Protein AF-A0A2H9MNI3-F1 (afdb_monomer)

Secondary structure (DSSP, 8-state):
-HHHHHHHHHHHS---TTT-SSEEEEPP-STTPPSPEEEEE------SS-EE-SSEEEEEEE-B-SSTT-EEEEEEESS-EEEE--S-BSSSTTHHHHHHHHHHHHHT--SEEE---TTTT--TT-PPPPHHHHHHHHHHHHHH--S-------TT-HHHHHHHHHHHHHTTPPEEEEHHHHHHHHHHHTTT-----TT-TTEEEE----TTSS--GGG---GGGGGT-

Mean predicted aligned error: 7.81 Å

pLDDT: mean 86.31, std 9.76, range [52.97, 98.44]

Solvent-accessible surface area (backbone atoms only — not comparable to full-atom values): 13867 Å² total; per-residue (Å²): 94,66,65,49,40,54,48,46,50,50,72,74,42,83,74,46,76,92,59,42,84,48,52,40,48,48,78,62,91,53,94,85,51,72,79,69,44,79,75,51,65,58,89,86,76,85,83,88,59,67,47,78,71,82,66,38,37,38,38,72,29,55,28,9,53,63,45,88,86,31,44,21,36,38,38,39,40,92,88,49,28,36,28,36,40,46,67,65,40,78,65,56,98,40,22,68,36,26,52,50,36,52,53,52,41,56,74,62,63,44,78,41,78,49,68,68,64,91,67,76,77,63,53,103,80,66,78,83,76,38,70,65,53,52,46,56,54,49,46,59,54,56,74,72,54,86,70,92,82,87,84,89,74,63,78,66,23,54,67,57,50,52,44,53,47,52,49,20,57,76,69,75,42,69,38,72,40,44,62,66,51,51,49,46,48,53,36,39,43,76,51,70,50,98,58,85,60,81,84,37,94,51,51,45,76,51,82,77,70,30,91,85,65,51,90,51,69,83,54,55,72,54,72,71,48,68,80,72,108

Sequence (229 aa):
TTINLMKAMEESGVNNFETSIFKYIKRNLEYDSPKAERYGTHDVRKFDSPVDLGEVVIEPYSVDHSVPGAYGFVIKSLNATIAYSGDLRLHGKRASDTENFIKNAKNSCPDYLIIEGTNLKVKDKEEFWTEQRVFDEAEKVIKKAEKLIIANFSIRDIDRFLTFFDLAVRSKRKLVITLRDAYLISAMNSMGFSIPDLNNPNIYFYFERRRSGTYSEKDYPEKWLKDII

Foldseek 3Di:
DVVLLLVLCQLLDDDACVNRDFWDWDDDPDPPDDGTDTPGTDDDDDPPAWDDPDQKIKGWFDADDLAPPQTWIFIDGPPFTETERGDHDCQAPVNVSSVVSVVVSVVVVGPYYHYDCPCVPPPPPDDDDHLVNVLVVVLVVLLPDDDDDDDDDPLSRQSVVVSVLVSCVVSVHAAEDELSSLLSQVSVVVVVDPDDDCPPPRYHYDDDQADVSDNDVVRVVRPSSVVRD

Structure (mmCIF, N/CA/C/O backbone):
data_AF-A0A2H9MNI3-F1
#
_entry.id   AF-A0A2H9MNI3-F1
#
loop_
_atom_site.group_PDB
_atom_site.id
_atom_site.type_symbol
_atom_site.label_atom_id
_atom_site.label_alt_id
_atom_site.label_comp_id
_atom_site.label_asym_id
_atom_site.label_entity_id
_atom_site.label_seq_id
_atom_site.pdbx_PDB_ins_code
_atom_site.Cartn_x
_atom_site.Cartn_y
_atom_site.Cartn_z
_atom_site.occupancy
_atom_site.B_iso_or_equiv
_atom_site.auth_seq_id
_atom_site.auth_comp_id
_atom_site.auth_asym_id
_atom_site.auth_atom_id
_atom_site.pdbx_PDB_model_num
ATOM 1 N N . THR A 1 1 ? 7.762 11.346 -0.183 1.00 68.38 1 THR A N 1
ATOM 2 C CA . THR A 1 1 ? 6.359 10.912 -0.029 1.00 68.38 1 THR A CA 1
ATOM 3 C C . THR A 1 1 ? 6.287 9.394 0.136 1.00 68.38 1 THR A C 1
ATOM 5 O O . THR A 1 1 ? 6.335 8.971 1.278 1.00 68.38 1 THR A O 1
ATOM 8 N N . THR A 1 2 ? 6.356 8.551 -0.911 1.00 77.62 2 THR A N 1
ATOM 9 C CA . THR A 1 2 ? 6.262 7.063 -0.782 1.00 77.62 2 THR A CA 1
ATOM 10 C C . THR A 1 2 ? 7.392 6.417 0.024 1.00 77.62 2 THR A C 1
ATOM 12 O O . THR A 1 2 ? 7.184 5.422 0.710 1.00 77.62 2 THR A O 1
ATOM 15 N N . ILE A 1 3 ? 8.581 7.026 0.016 1.00 81.62 3 ILE A N 1
ATOM 16 C CA . ILE A 1 3 ? 9.725 6.598 0.838 1.00 81.62 3 ILE A CA 1
ATOM 17 C C . ILE A 1 3 ? 9.377 6.583 2.335 1.00 81.62 3 ILE A C 1
ATOM 19 O O . ILE A 1 3 ? 9.835 5.697 3.047 1.00 81.62 3 ILE A O 1
ATOM 23 N N . ASN A 1 4 ? 8.548 7.514 2.819 1.00 82.06 4 ASN A N 1
ATOM 24 C CA . ASN A 1 4 ? 8.177 7.561 4.236 1.00 82.06 4 ASN A CA 1
ATOM 25 C C . ASN A 1 4 ? 7.268 6.388 4.614 1.00 82.06 4 ASN A C 1
ATOM 27 O O . ASN A 1 4 ? 7.475 5.785 5.660 1.00 82.06 4 ASN A O 1
ATOM 31 N N . LEU A 1 5 ? 6.328 6.011 3.739 1.00 83.06 5 LEU A N 1
ATOM 32 C CA . LEU A 1 5 ? 5.510 4.813 3.932 1.00 83.06 5 LEU A CA 1
ATOM 33 C C . LEU A 1 5 ? 6.369 3.545 3.926 1.00 83.06 5 LEU A C 1
ATOM 35 O O . LEU A 1 5 ? 6.229 2.710 4.812 1.00 83.06 5 LEU A O 1
ATOM 39 N N . MET A 1 6 ? 7.304 3.425 2.980 1.00 83.69 6 MET A N 1
ATOM 40 C CA . MET A 1 6 ? 8.245 2.302 2.949 1.00 83.69 6 MET A CA 1
ATOM 41 C C . MET A 1 6 ? 9.081 2.223 4.236 1.00 83.69 6 MET A C 1
ATOM 43 O O . MET A 1 6 ? 9.257 1.136 4.781 1.00 83.69 6 MET A O 1
ATOM 47 N N . LYS A 1 7 ? 9.574 3.359 4.752 1.00 85.31 7 LYS A N 1
ATOM 48 C CA . LYS A 1 7 ? 10.305 3.408 6.031 1.00 85.31 7 LYS A CA 1
ATOM 49 C C . LYS A 1 7 ? 9.419 2.970 7.188 1.00 85.31 7 LYS A C 1
ATOM 51 O O . LYS A 1 7 ? 9.815 2.102 7.954 1.00 85.31 7 LYS A O 1
ATOM 56 N N . ALA A 1 8 ? 8.194 3.488 7.256 1.00 85.62 8 ALA A N 1
ATOM 57 C CA . ALA A 1 8 ? 7.242 3.109 8.291 1.00 85.62 8 ALA A CA 1
ATOM 58 C C . ALA A 1 8 ? 6.908 1.603 8.247 1.00 85.62 8 ALA A C 1
ATOM 60 O O . ALA A 1 8 ? 6.756 0.950 9.284 1.00 85.62 8 ALA A O 1
ATOM 61 N N . MET A 1 9 ? 6.846 1.017 7.048 1.00 84.00 9 MET A N 1
ATOM 62 C CA . MET A 1 9 ? 6.689 -0.426 6.860 1.00 84.00 9 MET A CA 1
ATOM 63 C C . MET A 1 9 ? 7.904 -1.218 7.354 1.00 84.00 9 MET A C 1
ATOM 65 O O . MET A 1 9 ? 7.715 -2.253 7.990 1.00 84.00 9 MET A O 1
ATOM 69 N N . GLU A 1 10 ? 9.126 -0.748 7.089 1.00 84.25 10 GLU A N 1
ATOM 70 C CA . GLU A 1 10 ? 10.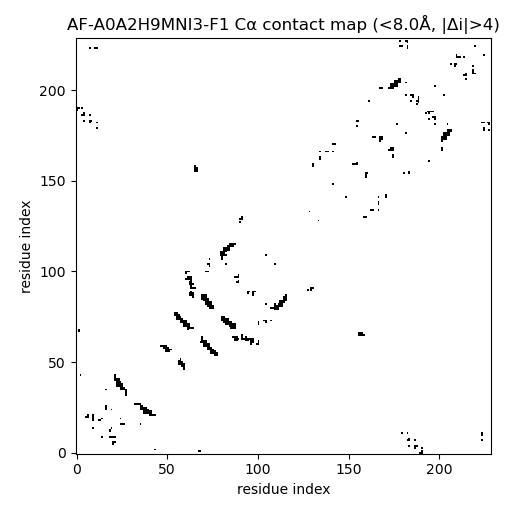357 -1.403 7.551 1.00 84.25 10 GLU A CA 1
ATOM 71 C C . GLU A 1 10 ? 10.556 -1.274 9.073 1.00 84.25 10 GLU A C 1
ATOM 73 O O . GLU A 1 10 ? 11.039 -2.202 9.722 1.00 84.25 10 GLU A O 1
ATOM 78 N N . GLU A 1 11 ? 10.168 -0.145 9.667 1.00 85.44 11 GLU A N 1
ATOM 79 C CA . GLU A 1 11 ? 10.282 0.106 11.110 1.00 85.44 11 GLU A CA 1
ATOM 80 C C . GLU A 1 11 ? 9.239 -0.669 11.924 1.00 85.44 11 GLU A C 1
ATOM 82 O O . GLU A 1 11 ? 9.554 -1.191 12.996 1.00 85.44 11 GLU A O 1
ATOM 87 N N . SER A 1 12 ? 8.013 -0.784 11.405 1.00 82.81 12 SER A N 1
ATOM 88 C CA . SER A 1 12 ? 6.921 -1.519 12.057 1.00 82.81 12 SER A CA 1
ATOM 89 C C . SER A 1 12 ? 6.850 -3.004 11.678 1.00 82.81 12 SER A C 1
ATOM 91 O O . SER A 1 12 ? 6.040 -3.751 12.231 1.00 82.81 12 SER A O 1
ATOM 93 N N . GLY A 1 13 ? 7.637 -3.436 10.692 1.00 76.69 13 GLY A N 1
ATOM 94 C CA . GLY A 1 13 ? 7.669 -4.800 10.179 1.00 76.69 13 GLY A CA 1
ATOM 95 C C . GLY A 1 13 ? 8.705 -5.692 10.856 1.00 76.69 13 GLY A C 1
ATOM 96 O O . GLY A 1 13 ? 9.679 -5.238 11.455 1.00 76.69 13 GLY A O 1
ATOM 97 N N . VAL A 1 14 ? 8.519 -7.005 10.712 1.00 63.81 14 VAL A N 1
ATOM 98 C CA . VAL A 1 14 ? 9.573 -7.973 11.026 1.00 63.81 14 VAL A CA 1
ATOM 99 C C . VAL A 1 14 ? 10.537 -7.995 9.844 1.00 63.81 14 VAL A C 1
ATOM 101 O O . VAL A 1 14 ? 10.211 -8.517 8.778 1.00 63.81 14 VAL A O 1
ATOM 104 N N . ASN A 1 15 ? 11.711 -7.396 10.030 1.00 61.59 15 ASN A N 1
ATOM 105 C CA . ASN A 1 15 ? 12.744 -7.328 9.002 1.00 61.59 15 ASN A CA 1
ATOM 106 C C . ASN A 1 15 ? 13.463 -8.668 8.859 1.00 61.59 15 ASN A C 1
ATOM 108 O O . ASN A 1 15 ? 14.165 -9.106 9.772 1.00 61.59 15 ASN A O 1
ATOM 112 N N . ASN A 1 16 ? 13.334 -9.282 7.690 1.00 64.81 16 ASN A N 1
ATOM 113 C CA . ASN A 1 16 ? 14.128 -10.422 7.258 1.00 64.81 16 ASN A CA 1
ATOM 114 C C . ASN A 1 16 ? 14.690 -10.149 5.846 1.00 64.81 16 ASN A C 1
ATOM 116 O O . ASN A 1 16 ? 14.518 -9.058 5.305 1.00 64.81 16 ASN A O 1
ATOM 120 N N . PHE A 1 17 ? 15.396 -11.122 5.266 1.00 64.12 17 PHE A N 1
ATOM 121 C CA . PHE A 1 17 ? 15.917 -11.015 3.898 1.00 64.12 17 PHE A CA 1
ATOM 122 C C . PHE A 1 17 ? 14.813 -10.731 2.860 1.00 64.12 17 PHE A C 1
ATOM 124 O O . PHE A 1 17 ? 15.029 -9.945 1.948 1.00 64.12 17 PHE A O 1
ATOM 131 N N . GLU A 1 18 ? 13.638 -11.346 3.009 1.00 63.31 18 GLU A N 1
ATOM 132 C CA . GLU A 1 18 ? 12.534 -11.276 2.041 1.00 63.31 18 GLU A CA 1
ATOM 133 C C . GLU A 1 18 ? 11.675 -10.012 2.194 1.00 63.31 18 GLU A C 1
ATOM 135 O O . GLU A 1 18 ? 10.933 -9.654 1.284 1.00 63.31 18 GLU A O 1
ATOM 140 N N . THR A 1 19 ? 11.755 -9.338 3.343 1.00 67.25 19 THR A N 1
ATOM 141 C CA . THR A 1 19 ? 10.890 -8.204 3.696 1.00 67.25 19 THR A CA 1
ATOM 142 C C . THR A 1 19 ? 11.633 -6.883 3.850 1.00 67.25 19 THR A C 1
ATOM 144 O O . THR A 1 19 ? 10.981 -5.852 4.023 1.00 67.25 19 THR A O 1
ATOM 147 N N . SER A 1 20 ? 12.970 -6.877 3.801 1.00 75.50 20 SER A N 1
ATOM 148 C CA . SER A 1 20 ? 13.723 -5.627 3.896 1.00 75.50 20 SER A CA 1
ATOM 149 C C . SER A 1 20 ? 13.622 -4.833 2.601 1.00 75.50 20 SER A C 1
ATOM 151 O O . SER A 1 20 ? 13.926 -5.324 1.519 1.00 75.50 20 SER A O 1
ATOM 153 N N . ILE A 1 21 ? 13.195 -3.580 2.740 1.00 76.56 21 ILE A N 1
ATOM 154 C CA . ILE A 1 21 ? 12.999 -2.665 1.615 1.00 76.56 21 ILE A CA 1
ATOM 155 C C . ILE A 1 21 ? 14.273 -1.854 1.361 1.00 76.56 21 ILE A C 1
ATOM 157 O O . ILE A 1 21 ? 14.633 -1.607 0.214 1.00 76.56 21 ILE A O 1
ATOM 161 N N . PHE A 1 22 ? 14.970 -1.440 2.425 1.00 82.62 22 PHE A N 1
ATOM 162 C CA . PHE A 1 22 ? 16.131 -0.557 2.304 1.00 82.62 22 PHE A CA 1
ATOM 163 C C . PHE A 1 22 ? 17.455 -1.258 2.567 1.00 82.62 22 PHE A C 1
ATOM 165 O O . PHE A 1 22 ? 18.491 -0.740 2.152 1.00 82.62 22 PHE A O 1
ATOM 172 N N . LYS A 1 23 ? 17.478 -2.399 3.264 1.00 83.00 23 LYS A N 1
ATOM 173 C CA . LYS A 1 23 ? 18.735 -3.095 3.562 1.00 83.00 23 LYS A CA 1
ATOM 174 C C . LYS A 1 23 ? 19.028 -4.078 2.446 1.00 83.00 23 LYS A C 1
ATOM 176 O O . LYS A 1 23 ? 18.218 -4.938 2.122 1.00 83.00 23 LYS A O 1
ATOM 181 N N . TYR A 1 24 ? 20.243 -3.989 1.927 1.00 82.19 24 TYR A N 1
ATOM 182 C CA . TYR A 1 24 ? 20.774 -5.023 1.065 1.00 82.19 24 TYR A CA 1
ATOM 183 C C . TYR A 1 24 ? 21.194 -6.194 1.954 1.00 82.19 24 TYR A C 1
ATOM 185 O O . TYR A 1 24 ? 22.180 -6.107 2.695 1.00 82.19 24 TYR A O 1
ATOM 193 N N . ILE A 1 25 ? 20.396 -7.256 1.947 1.00 79.69 25 ILE A N 1
ATOM 194 C CA . ILE A 1 25 ? 20.676 -8.498 2.666 1.00 79.69 25 ILE A CA 1
ATOM 195 C C . ILE A 1 25 ? 21.009 -9.543 1.608 1.00 79.69 25 ILE A C 1
ATOM 197 O O . ILE A 1 25 ? 20.219 -9.778 0.698 1.00 79.69 25 ILE A O 1
ATOM 201 N N . LYS A 1 26 ? 22.183 -10.164 1.697 1.00 75.88 26 LYS A N 1
ATOM 202 C CA . LYS A 1 26 ? 22.577 -11.196 0.738 1.00 75.88 26 LYS A CA 1
ATOM 203 C C . LYS A 1 26 ? 22.110 -12.551 1.245 1.00 75.88 26 LYS A C 1
ATOM 205 O O . LYS A 1 26 ? 22.399 -12.938 2.379 1.00 75.88 26 LYS A O 1
ATOM 210 N N . ARG A 1 27 ? 21.395 -13.278 0.387 1.00 72.62 27 ARG A N 1
ATOM 211 C CA . ARG A 1 27 ? 21.046 -14.675 0.638 1.00 72.62 27 ARG A CA 1
ATOM 212 C C . ARG A 1 27 ? 22.271 -15.538 0.388 1.00 72.62 27 ARG A C 1
ATOM 214 O O . ARG A 1 27 ? 22.856 -15.491 -0.693 1.00 72.62 27 ARG A O 1
ATOM 221 N N . ASN A 1 28 ? 22.621 -16.345 1.377 1.00 72.56 28 ASN A N 1
ATOM 222 C CA . ASN A 1 28 ? 23.579 -17.409 1.165 1.00 72.56 28 ASN A CA 1
ATOM 223 C C . ASN A 1 28 ? 22.876 -18.553 0.423 1.00 72.56 28 ASN A C 1
ATOM 225 O O . ASN A 1 28 ? 21.766 -18.945 0.786 1.00 72.56 28 ASN A O 1
ATOM 229 N N . LEU A 1 29 ? 23.481 -19.009 -0.673 1.00 73.75 29 LEU A N 1
ATOM 230 C CA . LEU A 1 29 ? 22.893 -20.017 -1.559 1.00 73.75 29 LEU A CA 1
ATOM 231 C C . LEU A 1 29 ? 23.175 -21.452 -1.091 1.00 73.75 29 LEU A C 1
ATOM 233 O O . LEU A 1 29 ? 22.571 -22.379 -1.625 1.00 73.75 29 LEU A O 1
ATOM 237 N N . GLU A 1 30 ? 24.058 -21.648 -0.107 1.00 80.50 30 GLU A N 1
ATOM 238 C CA . GLU A 1 30 ? 24.344 -22.975 0.437 1.00 80.50 30 GLU A CA 1
ATOM 239 C C . GLU A 1 30 ? 23.396 -23.306 1.593 1.00 80.50 30 GLU A C 1
ATOM 241 O O . GLU A 1 30 ? 23.040 -22.456 2.412 1.00 80.50 30 GLU A O 1
ATOM 246 N N . TYR A 1 31 ? 22.989 -24.572 1.648 1.00 62.47 31 TYR A N 1
ATOM 247 C CA . TYR A 1 31 ? 21.974 -25.071 2.574 1.00 62.47 31 TYR A CA 1
ATOM 248 C C . TYR A 1 31 ? 22.385 -24.948 4.056 1.00 62.47 31 TYR A C 1
ATOM 250 O O . TYR A 1 31 ? 21.531 -24.683 4.896 1.00 62.47 31 TYR A O 1
ATOM 258 N N . ASP A 1 32 ? 23.687 -25.048 4.353 1.00 72.50 32 ASP A N 1
ATOM 259 C CA . ASP A 1 32 ? 24.265 -24.943 5.706 1.00 72.50 32 ASP A CA 1
ATOM 260 C C . ASP A 1 32 ? 24.945 -23.588 5.985 1.00 72.50 32 ASP A C 1
ATOM 262 O O . ASP A 1 32 ? 25.705 -23.433 6.944 1.00 72.50 32 ASP A O 1
ATOM 266 N N . SER A 1 33 ? 24.699 -22.576 5.150 1.00 61.25 33 SER A N 1
ATOM 267 C CA . SER A 1 33 ? 25.318 -21.268 5.348 1.00 61.25 33 SER A CA 1
ATOM 268 C C . SER A 1 33 ? 24.781 -20.531 6.589 1.00 61.25 33 SER A C 1
ATOM 270 O O . SER A 1 33 ? 23.600 -20.651 6.934 1.00 61.25 33 SER A O 1
ATOM 272 N N . PRO A 1 34 ? 25.608 -19.684 7.238 1.00 63.41 34 PRO A N 1
ATOM 273 C CA . PRO A 1 34 ? 25.165 -18.831 8.338 1.00 63.41 34 PRO A CA 1
ATOM 274 C C . PRO A 1 34 ? 24.024 -17.888 7.918 1.00 63.41 34 PRO A C 1
ATOM 276 O O . PRO A 1 34 ? 23.770 -17.666 6.729 1.00 63.41 34 PRO A O 1
ATOM 279 N N . LYS A 1 35 ? 23.328 -17.325 8.921 1.00 67.06 35 LYS A N 1
ATOM 280 C CA . LYS A 1 35 ? 22.211 -16.380 8.735 1.00 67.06 35 LYS A CA 1
ATOM 281 C C . LYS A 1 35 ? 22.569 -15.293 7.717 1.00 67.06 35 LYS A C 1
ATOM 283 O O . LYS A 1 35 ? 23.688 -14.795 7.718 1.00 67.06 35 LYS A O 1
ATOM 288 N N . ALA A 1 36 ? 21.582 -14.913 6.904 1.00 71.75 36 ALA A N 1
ATOM 289 C CA . ALA A 1 36 ? 21.722 -13.896 5.868 1.00 71.75 36 ALA A CA 1
ATOM 290 C C . ALA A 1 36 ? 22.434 -12.636 6.392 1.00 71.75 36 ALA A C 1
ATOM 292 O O . ALA A 1 36 ? 22.082 -12.092 7.443 1.00 71.75 36 ALA A O 1
ATOM 293 N N . GLU A 1 37 ? 23.441 -12.190 5.652 1.00 73.62 37 GLU A N 1
ATOM 294 C CA . GLU A 1 37 ? 24.330 -11.109 6.063 1.00 73.62 37 GLU A CA 1
ATOM 295 C C . GLU A 1 37 ? 23.860 -9.771 5.488 1.00 73.62 37 GLU A C 1
ATOM 297 O O . GLU A 1 37 ? 23.359 -9.686 4.363 1.00 73.62 37 GLU A O 1
ATOM 302 N N . ARG A 1 38 ? 24.037 -8.697 6.261 1.00 79.88 38 ARG A N 1
ATOM 303 C CA . ARG A 1 38 ? 23.747 -7.333 5.812 1.00 79.88 38 ARG A CA 1
ATOM 304 C C . ARG A 1 38 ? 24.947 -6.786 5.041 1.00 79.88 38 ARG A C 1
ATOM 306 O O . ARG A 1 38 ? 26.013 -6.612 5.617 1.00 79.88 38 ARG A O 1
ATOM 313 N N . TYR A 1 39 ? 24.733 -6.437 3.778 1.00 77.75 39 TYR A N 1
ATOM 314 C CA . TYR A 1 39 ? 25.754 -5.914 2.865 1.00 77.75 39 TYR A CA 1
ATOM 315 C C . TYR A 1 39 ? 25.675 -4.397 2.660 1.00 77.75 39 TYR A C 1
ATOM 317 O O . TYR A 1 39 ? 26.577 -3.809 2.072 1.00 77.75 39 TYR A O 1
ATOM 325 N N . GLY A 1 40 ? 24.617 -3.743 3.139 1.00 82.06 40 GLY A N 1
ATOM 326 C CA . GLY A 1 40 ? 24.504 -2.289 3.075 1.00 82.06 40 GLY A CA 1
ATOM 327 C C . GLY A 1 40 ? 23.064 -1.807 3.076 1.00 82.06 40 GLY A C 1
ATOM 328 O O . GLY A 1 40 ? 22.160 -2.489 3.570 1.00 82.06 40 GLY A O 1
ATOM 329 N N . THR A 1 41 ? 22.863 -0.611 2.534 1.00 81.75 41 THR A N 1
ATOM 330 C CA . THR A 1 41 ? 21.551 -0.021 2.264 1.00 81.75 41 THR A CA 1
ATOM 331 C C . THR A 1 41 ? 21.466 0.387 0.801 1.00 81.75 41 THR A C 1
ATOM 333 O O . THR A 1 41 ? 22.450 0.874 0.253 1.00 81.75 41 THR A O 1
ATOM 336 N N . HIS A 1 42 ? 20.308 0.189 0.177 1.00 75.31 42 HIS A N 1
ATOM 337 C CA . HIS A 1 42 ? 20.049 0.680 -1.171 1.00 75.31 42 HIS A CA 1
ATOM 338 C C . HIS A 1 42 ? 19.745 2.178 -1.138 1.00 75.31 42 HIS A C 1
ATOM 340 O O . HIS A 1 42 ? 18.941 2.638 -0.321 1.00 75.31 42 HIS A O 1
ATOM 346 N N . ASP A 1 43 ? 20.341 2.925 -2.064 1.00 74.62 43 ASP A N 1
ATOM 347 C CA . ASP A 1 43 ? 19.913 4.292 -2.336 1.00 74.62 43 ASP A CA 1
ATOM 348 C C . ASP A 1 43 ? 18.554 4.255 -3.029 1.00 74.62 43 ASP A C 1
ATOM 350 O O . ASP A 1 43 ? 18.420 3.804 -4.168 1.00 74.62 43 ASP A O 1
ATOM 354 N N . VAL A 1 44 ? 17.529 4.742 -2.334 1.00 76.69 44 VAL A N 1
ATOM 355 C CA . VAL A 1 44 ? 16.180 4.827 -2.890 1.00 76.69 44 VAL A CA 1
ATOM 356 C C . VAL A 1 44 ? 15.993 6.182 -3.547 1.00 76.69 44 VAL A C 1
ATOM 358 O O . VAL A 1 44 ? 16.079 7.226 -2.898 1.00 76.69 44 VAL A O 1
ATOM 361 N N . ARG A 1 45 ? 15.698 6.156 -4.846 1.00 75.69 45 ARG A N 1
ATOM 362 C CA . ARG A 1 45 ? 15.395 7.345 -5.641 1.00 75.69 45 ARG A CA 1
ATOM 363 C C . ARG A 1 45 ? 13.920 7.366 -6.001 1.00 75.69 45 ARG A C 1
ATOM 365 O O . ARG A 1 45 ? 13.303 6.329 -6.233 1.00 75.69 45 ARG A O 1
ATOM 372 N N . LYS A 1 46 ? 13.352 8.566 -6.031 1.00 78.50 46 LYS A N 1
ATOM 373 C CA . LYS A 1 46 ? 12.005 8.777 -6.550 1.00 78.50 46 LYS A CA 1
ATOM 374 C C . LYS A 1 46 ? 12.073 8.815 -8.075 1.00 78.50 46 LYS A C 1
ATOM 376 O O . LYS A 1 46 ? 12.961 9.450 -8.637 1.00 78.50 46 LYS A O 1
ATOM 381 N N . PHE A 1 47 ? 11.128 8.144 -8.715 1.00 83.75 47 PHE A N 1
ATOM 382 C CA . PHE A 1 47 ? 10.936 8.202 -10.154 1.00 83.75 47 PHE A CA 1
ATOM 383 C C . PHE A 1 47 ? 9.981 9.350 -10.488 1.00 83.75 47 PHE A C 1
ATOM 385 O O . PHE A 1 47 ? 8.771 9.199 -10.360 1.00 83.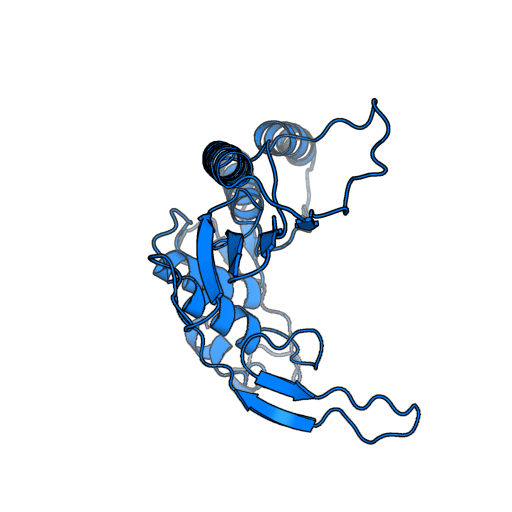75 47 PHE A O 1
ATOM 392 N N . ASP A 1 48 ? 10.541 10.498 -10.870 1.00 81.56 48 ASP A N 1
ATOM 393 C CA . ASP A 1 48 ? 9.778 11.677 -11.324 1.00 81.56 48 ASP A CA 1
ATOM 394 C C . ASP A 1 48 ? 9.922 11.926 -12.833 1.00 81.56 48 ASP A C 1
ATOM 396 O O . ASP A 1 48 ? 9.130 12.646 -13.437 1.00 81.56 48 ASP A O 1
ATOM 400 N N . SER A 1 49 ? 10.928 11.310 -13.445 1.00 88.25 49 SER A N 1
ATOM 401 C CA . SER A 1 49 ? 11.248 11.379 -14.864 1.00 88.25 49 SER A CA 1
ATOM 402 C C . SER A 1 49 ? 11.963 10.091 -15.280 1.00 88.25 49 SER A C 1
ATOM 404 O O . SER A 1 49 ? 12.376 9.316 -14.406 1.00 88.25 49 SER A O 1
ATOM 406 N N . PRO A 1 50 ? 12.160 9.862 -16.590 1.00 92.81 50 PRO A N 1
ATOM 407 C CA . PRO A 1 50 ? 13.064 8.823 -17.053 1.00 92.81 50 PRO A CA 1
ATOM 408 C C . PRO A 1 50 ? 14.447 8.945 -16.403 1.00 92.81 50 PRO A C 1
ATOM 410 O O . PRO A 1 50 ? 14.928 10.054 -16.147 1.00 92.81 50 PRO A O 1
ATOM 413 N N . VAL A 1 51 ? 15.062 7.800 -16.116 1.00 92.75 51 VAL A N 1
ATOM 414 C CA . VAL A 1 51 ? 16.395 7.701 -15.516 1.00 92.75 51 VAL A CA 1
ATOM 415 C C . VAL A 1 51 ? 17.344 7.104 -16.539 1.00 92.75 51 VAL A C 1
ATOM 417 O O . VAL A 1 51 ? 17.138 5.981 -16.990 1.00 92.75 51 VAL A O 1
ATOM 420 N N . ASP A 1 52 ? 18.385 7.857 -16.873 1.00 92.38 52 ASP A N 1
ATOM 421 C CA . ASP A 1 52 ? 19.470 7.421 -17.744 1.00 92.38 52 ASP A CA 1
ATOM 422 C C . ASP A 1 52 ? 20.622 6.853 -16.897 1.00 92.38 52 ASP A C 1
ATOM 424 O O . ASP A 1 52 ? 21.140 7.520 -15.996 1.00 92.38 52 ASP A O 1
ATOM 428 N N . LEU A 1 53 ? 20.980 5.596 -17.157 1.00 90.81 53 LEU A N 1
ATOM 429 C CA . LEU A 1 53 ? 22.081 4.865 -16.528 1.00 90.81 53 LEU A CA 1
ATOM 430 C C . LEU A 1 53 ? 23.217 4.580 -17.532 1.00 90.81 53 LEU A C 1
ATOM 432 O O . LEU A 1 53 ? 24.004 3.655 -17.331 1.00 90.81 53 LEU A O 1
ATOM 436 N N . GLY A 1 54 ? 23.302 5.357 -18.614 1.00 91.56 54 GLY A N 1
ATOM 437 C CA . GLY A 1 54 ? 24.259 5.201 -19.704 1.00 91.56 54 GLY A CA 1
ATOM 438 C C . GLY A 1 54 ? 23.683 4.342 -20.824 1.00 91.56 54 GLY A C 1
ATOM 439 O O . GLY A 1 54 ? 23.027 4.834 -21.732 1.00 91.56 54 GLY A O 1
ATOM 440 N N . GLU A 1 55 ? 23.925 3.035 -20.774 1.00 94.31 55 GLU A N 1
ATOM 441 C CA . GLU A 1 55 ? 23.440 2.106 -21.811 1.00 94.31 55 GLU A CA 1
ATOM 442 C C . GLU A 1 55 ? 21.985 1.667 -21.601 1.00 94.31 55 GLU A C 1
ATOM 444 O O . GLU A 1 55 ? 21.428 0.942 -22.427 1.00 94.31 55 GLU A O 1
ATOM 449 N N . VAL A 1 56 ? 21.380 2.078 -20.483 1.00 95.56 56 VAL A N 1
ATOM 450 C CA . VAL A 1 56 ?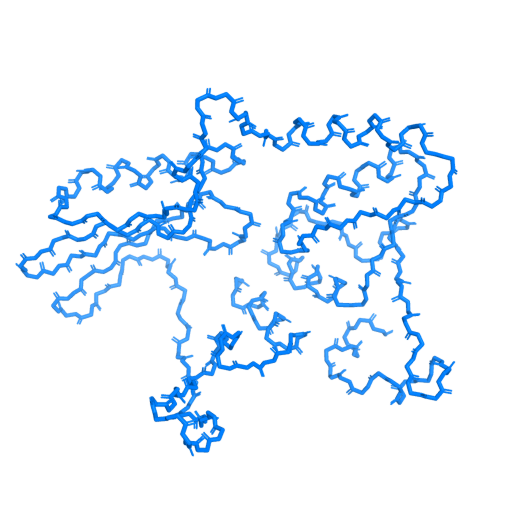 20.026 1.704 -20.082 1.00 95.56 56 VAL A CA 1
ATOM 451 C C . VAL A 1 56 ? 19.253 2.948 -19.665 1.00 95.56 56 VAL A C 1
ATOM 453 O O . VAL A 1 56 ? 19.660 3.658 -18.748 1.00 95.56 56 VAL A O 1
ATOM 456 N N . VAL A 1 57 ? 18.101 3.169 -20.292 1.00 96.12 57 VAL A N 1
ATOM 457 C CA . VAL A 1 57 ? 17.142 4.216 -19.932 1.00 96.12 57 VAL A CA 1
ATOM 458 C C . VAL A 1 57 ? 15.887 3.563 -19.369 1.00 96.12 57 VAL A C 1
ATOM 460 O O . VAL A 1 57 ? 15.304 2.674 -19.987 1.00 96.12 57 VAL A O 1
ATOM 463 N N . ILE A 1 58 ? 15.460 4.005 -18.190 1.00 95.81 58 ILE A N 1
ATOM 464 C CA . ILE A 1 58 ? 14.280 3.490 -17.493 1.00 95.81 58 ILE A CA 1
ATOM 465 C C . ILE A 1 58 ? 13.200 4.567 -17.506 1.00 95.81 58 ILE A C 1
ATOM 467 O O . ILE A 1 58 ? 13.373 5.624 -16.904 1.00 95.81 58 ILE A O 1
ATOM 471 N N . GLU A 1 59 ? 12.072 4.287 -18.150 1.00 96.56 59 GLU A N 1
ATOM 472 C CA . GLU A 1 59 ? 10.889 5.147 -18.198 1.00 96.56 59 GLU A CA 1
ATOM 473 C C . GLU A 1 59 ? 9.818 4.605 -17.234 1.00 96.56 59 GLU A C 1
ATOM 475 O O . GLU A 1 59 ? 9.212 3.564 -17.507 1.00 96.56 59 GLU A O 1
ATOM 480 N N . PRO A 1 60 ? 9.593 5.265 -16.085 1.00 95.69 60 PRO A N 1
ATOM 481 C CA . PRO A 1 60 ? 8.613 4.839 -15.093 1.00 95.69 60 PRO A CA 1
ATOM 482 C C . PRO A 1 60 ? 7.205 5.348 -15.436 1.00 95.69 60 PRO A C 1
ATOM 484 O O . PRO A 1 60 ? 7.015 6.521 -15.754 1.00 95.69 60 PRO A O 1
ATOM 487 N N . TYR A 1 61 ? 6.196 4.494 -15.277 1.00 94.94 61 TYR A N 1
ATOM 488 C CA . TYR A 1 61 ? 4.780 4.838 -15.416 1.00 94.94 61 TYR A CA 1
ATOM 489 C C . TYR A 1 61 ? 4.013 4.376 -14.184 1.00 94.94 61 TYR A C 1
ATOM 491 O O . TYR A 1 61 ? 4.104 3.212 -13.805 1.00 94.94 61 TYR A O 1
ATOM 499 N N . SER A 1 62 ? 3.257 5.272 -13.544 1.00 93.44 62 SER A N 1
ATOM 500 C CA . SER A 1 62 ? 2.343 4.851 -12.475 1.00 93.44 62 SER A CA 1
ATOM 501 C C . SER A 1 62 ? 1.347 3.826 -13.017 1.00 93.44 62 SER A C 1
ATOM 503 O O . SER A 1 62 ? 0.898 3.951 -14.155 1.00 93.44 62 SER A O 1
ATOM 505 N N . VAL A 1 63 ? 0.997 2.839 -12.199 1.00 94.25 63 VAL A N 1
ATOM 506 C CA . VAL A 1 63 ? -0.062 1.866 -12.496 1.00 94.25 63 VAL A CA 1
ATOM 507 C C . VAL A 1 63 ? -1.035 1.787 -11.325 1.00 94.25 63 VAL A C 1
ATOM 509 O O . VAL A 1 63 ? -0.706 2.140 -10.190 1.00 94.25 63 VAL A O 1
ATOM 512 N N . ASP A 1 64 ? -2.251 1.338 -11.607 1.00 91.12 64 ASP A N 1
ATOM 513 C CA . ASP A 1 64 ? -3.260 1.052 -10.594 1.00 91.12 64 ASP A CA 1
ATOM 514 C C . ASP A 1 64 ? -2.866 -0.174 -9.773 1.00 91.12 64 ASP A C 1
ATOM 516 O O . ASP A 1 64 ? -2.557 -1.234 -10.321 1.00 91.12 64 ASP A O 1
ATOM 520 N N . HIS A 1 65 ? -2.912 -0.044 -8.450 1.00 88.94 65 HIS A N 1
ATOM 521 C CA . HIS A 1 65 ? -2.757 -1.153 -7.520 1.00 88.94 65 HIS A CA 1
ATOM 522 C C . HIS A 1 65 ? -3.260 -0.756 -6.126 1.00 88.94 65 HIS A C 1
ATOM 524 O O . HIS A 1 65 ? -3.513 0.416 -5.853 1.00 88.94 65 HIS A O 1
ATOM 530 N N . SER A 1 66 ? -3.338 -1.719 -5.203 1.00 80.56 66 SER A N 1
ATOM 531 C CA . SER A 1 66 ? -3.752 -1.461 -3.816 1.00 80.56 66 SER A CA 1
ATOM 532 C C . SER A 1 66 ? -2.745 -0.661 -2.987 1.00 80.56 66 SER A C 1
ATOM 534 O O . SER A 1 66 ? -3.055 -0.339 -1.848 1.00 80.56 66 SER A O 1
ATOM 536 N N . VAL A 1 67 ? -1.538 -0.366 -3.491 1.00 80.69 67 VAL A N 1
ATOM 537 C CA . VAL A 1 67 ? -0.514 0.367 -2.727 1.00 80.69 67 VAL A CA 1
ATOM 538 C C . VAL A 1 67 ? -0.037 1.625 -3.455 1.00 80.69 67 VAL A C 1
ATOM 540 O O . VAL A 1 67 ? 0.128 1.614 -4.677 1.00 80.69 67 VAL A O 1
ATOM 543 N N . PRO A 1 68 ? 0.255 2.709 -2.716 1.00 79.38 68 PRO A N 1
ATOM 544 C CA . PRO A 1 68 ? 0.922 3.882 -3.260 1.00 79.38 68 PRO A CA 1
ATOM 545 C C . PRO A 1 68 ? 2.250 3.578 -3.946 1.00 79.38 68 PRO A C 1
ATOM 547 O O . PRO A 1 68 ? 3.105 2.895 -3.388 1.00 79.38 68 PRO A O 1
ATOM 550 N N . GLY A 1 69 ? 2.475 4.210 -5.098 1.00 84.69 69 GLY A N 1
ATOM 551 C CA . GLY A 1 69 ? 3.755 4.132 -5.799 1.00 84.69 69 GLY A CA 1
ATOM 552 C C . GLY A 1 69 ? 3.998 2.799 -6.502 1.00 84.69 69 GLY A C 1
ATOM 553 O O . GLY A 1 69 ? 5.154 2.413 -6.637 1.00 84.69 69 GLY A O 1
ATOM 554 N N . ALA A 1 70 ? 2.940 2.112 -6.938 1.00 89.69 70 ALA A N 1
ATOM 555 C CA . ALA A 1 70 ? 3.054 1.044 -7.922 1.00 89.69 70 ALA A CA 1
ATOM 556 C C . ALA A 1 70 ? 3.437 1.627 -9.295 1.00 89.69 70 ALA A C 1
ATOM 558 O O . ALA A 1 70 ? 2.874 2.639 -9.728 1.00 89.69 70 ALA A O 1
ATOM 559 N N . TYR A 1 71 ? 4.407 0.995 -9.958 1.00 93.44 71 TYR A N 1
ATOM 560 C CA . TYR A 1 71 ? 4.918 1.411 -11.263 1.00 93.44 71 TYR A CA 1
ATOM 561 C C . TYR A 1 71 ? 5.076 0.219 -12.204 1.00 93.44 71 TYR A C 1
ATOM 563 O O . TYR A 1 71 ? 5.565 -0.836 -11.798 1.00 93.44 71 TYR A O 1
ATOM 571 N N . GLY A 1 72 ? 4.745 0.456 -13.470 1.00 95.69 72 GLY A N 1
ATOM 572 C CA . GLY A 1 72 ? 5.299 -0.259 -14.609 1.00 95.69 72 GLY A CA 1
ATOM 573 C C . GLY A 1 72 ? 6.480 0.520 -15.194 1.00 95.69 72 GLY A C 1
ATOM 574 O O . GLY A 1 72 ? 6.631 1.723 -14.971 1.00 95.69 72 GLY A O 1
ATOM 575 N N . PHE A 1 73 ? 7.331 -0.161 -15.949 1.00 97.06 73 PHE A N 1
ATOM 576 C CA . PHE A 1 73 ? 8.550 0.394 -16.520 1.00 97.06 73 PHE A CA 1
ATOM 577 C C . PHE A 1 73 ? 8.677 0.019 -17.991 1.00 97.06 73 PHE A C 1
ATOM 579 O O . PHE A 1 73 ? 8.453 -1.129 -18.373 1.00 97.06 73 PHE A O 1
ATOM 586 N N . VAL A 1 74 ? 9.100 0.979 -18.806 1.00 97.94 74 VAL A N 1
ATOM 587 C CA . VAL A 1 74 ? 9.677 0.710 -20.123 1.00 97.94 74 VAL A CA 1
ATOM 588 C C . VAL A 1 74 ? 11.184 0.891 -19.995 1.00 97.94 74 VAL A C 1
ATOM 590 O O . VAL A 1 74 ? 11.667 1.976 -19.689 1.00 97.94 74 VAL A O 1
ATOM 593 N N . ILE A 1 75 ? 11.930 -0.190 -20.177 1.00 97.69 75 ILE A N 1
ATOM 594 C CA . ILE A 1 75 ? 13.381 -0.236 -20.020 1.00 97.69 75 ILE A CA 1
ATOM 595 C C . ILE A 1 75 ? 13.981 -0.372 -21.413 1.00 97.69 75 ILE A C 1
ATOM 597 O O . ILE A 1 75 ? 13.748 -1.367 -22.095 1.00 97.69 75 ILE A O 1
ATOM 601 N N . LYS A 1 76 ? 14.743 0.628 -21.840 1.00 97.50 76 LYS A N 1
ATOM 602 C CA . LYS A 1 76 ? 15.388 0.673 -23.152 1.00 97.50 76 LYS A CA 1
ATOM 603 C C . LYS A 1 76 ? 16.880 0.467 -22.977 1.00 97.50 76 LYS A C 1
ATOM 605 O O . LYS A 1 76 ? 17.497 1.122 -22.144 1.00 97.50 76 LYS A O 1
ATOM 610 N N . SER A 1 77 ? 17.450 -0.424 -23.772 1.00 96.00 77 SER A N 1
ATOM 611 C CA . SER A 1 77 ? 18.892 -0.621 -23.901 1.00 96.00 77 SER A CA 1
ATOM 612 C C . SER A 1 77 ? 19.301 -0.514 -25.366 1.00 96.00 77 SER A C 1
ATOM 614 O O . SER A 1 77 ? 18.442 -0.435 -26.244 1.00 96.00 77 SER A O 1
ATOM 616 N N . LEU A 1 78 ? 20.605 -0.565 -25.647 1.00 92.38 78 LEU A N 1
ATOM 617 C CA . LEU A 1 78 ? 21.119 -0.539 -27.023 1.00 92.38 78 LEU A CA 1
ATOM 618 C C . LEU A 1 78 ? 20.547 -1.660 -27.909 1.00 92.38 78 LEU A C 1
ATOM 620 O O . LEU A 1 78 ? 20.397 -1.462 -29.111 1.00 92.38 78 LEU A O 1
ATOM 624 N N . ASN A 1 79 ? 20.220 -2.817 -27.322 1.00 94.38 79 ASN A N 1
ATOM 625 C CA . ASN A 1 79 ? 19.887 -4.031 -28.074 1.00 94.38 79 ASN A CA 1
ATOM 626 C C . ASN A 1 79 ? 18.463 -4.547 -27.842 1.00 94.38 79 ASN A C 1
ATOM 628 O O . ASN A 1 79 ? 18.051 -5.481 -28.524 1.00 94.38 79 ASN A O 1
ATOM 632 N N . ALA A 1 80 ? 17.745 -4.013 -26.854 1.00 97.12 80 ALA A N 1
ATOM 633 C CA . ALA A 1 80 ? 16.411 -4.488 -26.512 1.00 97.12 80 ALA A CA 1
ATOM 634 C C . ALA A 1 80 ? 15.608 -3.446 -25.732 1.00 97.12 80 ALA A C 1
ATOM 636 O O . ALA A 1 80 ? 16.154 -2.693 -24.918 1.00 97.12 80 ALA A O 1
ATOM 637 N N . THR A 1 81 ? 14.295 -3.497 -25.915 1.00 98.25 81 THR A N 1
ATOM 638 C CA . THR A 1 81 ? 13.294 -2.794 -25.121 1.00 98.25 81 THR A CA 1
ATOM 639 C C . THR A 1 81 ? 12.455 -3.802 -24.340 1.00 98.25 81 THR A C 1
ATOM 641 O O . THR A 1 81 ? 11.901 -4.746 -24.898 1.00 98.25 81 THR A O 1
ATOM 644 N N . ILE A 1 82 ? 12.339 -3.592 -23.031 1.00 98.44 82 ILE A N 1
ATOM 645 C CA . ILE A 1 82 ? 11.559 -4.425 -22.115 1.00 98.44 82 ILE A CA 1
ATOM 646 C C . ILE A 1 82 ? 10.414 -3.589 -21.552 1.00 98.44 82 ILE A C 1
ATOM 648 O O . ILE A 1 82 ? 10.639 -2.525 -20.980 1.00 98.44 82 ILE A O 1
ATOM 652 N N . ALA A 1 83 ? 9.187 -4.086 -21.657 1.00 98.25 83 ALA A N 1
ATOM 653 C CA . ALA A 1 83 ? 8.072 -3.605 -20.855 1.00 98.25 83 ALA A CA 1
ATOM 654 C C . ALA A 1 83 ? 7.943 -4.497 -19.613 1.00 98.25 83 ALA A C 1
ATOM 656 O O . ALA A 1 83 ? 7.739 -5.703 -19.736 1.00 98.25 83 ALA A O 1
ATOM 657 N N . TYR A 1 84 ? 8.064 -3.921 -18.419 1.00 97.81 84 TYR A N 1
ATOM 658 C CA . TYR A 1 84 ? 7.847 -4.609 -17.148 1.00 97.81 84 TYR A CA 1
ATOM 659 C C . TYR A 1 84 ? 6.641 -4.002 -16.440 1.00 97.81 84 TYR A C 1
ATOM 661 O O . TYR A 1 84 ? 6.662 -2.825 -16.098 1.00 97.81 84 TYR A O 1
ATOM 669 N N . SER A 1 85 ? 5.581 -4.774 -16.215 1.00 95.62 85 SER A N 1
ATOM 670 C CA . SER A 1 85 ? 4.344 -4.219 -15.656 1.00 95.62 85 SER A CA 1
ATOM 671 C C . SER A 1 85 ? 4.423 -3.854 -14.177 1.00 95.62 85 SER A C 1
ATOM 673 O O . SER A 1 85 ? 3.601 -3.063 -13.719 1.00 95.62 85 SER A O 1
ATOM 675 N N . GLY A 1 86 ? 5.341 -4.472 -13.424 1.00 93.25 86 GLY A N 1
ATOM 676 C CA . GLY A 1 86 ? 5.146 -4.626 -11.980 1.00 93.25 86 GLY A CA 1
ATOM 677 C C . GLY A 1 86 ? 3.821 -5.342 -11.687 1.00 93.25 86 GLY A C 1
ATOM 678 O O . GLY A 1 86 ? 3.281 -6.016 -12.565 1.00 93.25 86 GLY A O 1
ATOM 679 N N . ASP A 1 87 ? 3.267 -5.152 -10.493 1.00 91.19 87 ASP A N 1
ATOM 680 C CA . ASP A 1 87 ? 1.896 -5.573 -10.188 1.00 91.19 87 ASP A CA 1
ATOM 681 C C . ASP A 1 87 ? 0.920 -4.472 -10.618 1.00 91.19 87 ASP A C 1
ATOM 683 O O . ASP A 1 87 ? 1.012 -3.337 -10.143 1.00 91.19 87 ASP A O 1
ATOM 687 N N . LEU A 1 88 ? -0.039 -4.800 -11.487 1.00 90.94 88 LEU A N 1
ATOM 688 C CA . LEU A 1 88 ? -1.029 -3.848 -11.992 1.00 90.94 88 LEU A CA 1
ATOM 689 C C . LEU A 1 88 ? -2.461 -4.346 -11.798 1.00 90.94 88 LEU A C 1
ATOM 691 O O . LEU A 1 88 ? -2.723 -5.520 -11.561 1.00 90.94 88 LEU A O 1
ATOM 695 N N . ARG A 1 89 ? -3.411 -3.423 -11.880 1.00 88.00 89 ARG A N 1
ATOM 696 C CA . ARG A 1 89 ? -4.849 -3.687 -11.956 1.00 88.00 89 ARG A CA 1
ATOM 697 C C . ARG A 1 89 ? -5.459 -2.817 -13.051 1.00 88.00 89 ARG A C 1
ATOM 699 O O . ARG A 1 89 ? -4.863 -1.843 -13.503 1.00 88.00 89 ARG A O 1
ATOM 706 N N . LEU A 1 90 ? -6.656 -3.191 -13.491 1.00 87.00 90 LEU A N 1
ATOM 707 C CA . LEU A 1 90 ? -7.445 -2.444 -14.481 1.00 87.00 90 LEU A CA 1
ATOM 708 C C . LEU A 1 90 ? -8.827 -2.030 -13.951 1.00 87.00 90 LEU A C 1
ATOM 710 O O . LEU A 1 90 ? -9.650 -1.533 -14.706 1.00 87.00 90 LEU A O 1
ATOM 714 N N . HIS A 1 91 ? -9.108 -2.268 -12.669 1.00 82.00 91 HIS A N 1
ATOM 715 C CA . HIS A 1 91 ? -10.451 -2.129 -12.088 1.00 82.00 91 HIS A CA 1
ATOM 716 C C . HIS A 1 91 ? -10.488 -1.293 -10.799 1.00 82.00 91 HIS A C 1
ATOM 718 O O . HIS A 1 91 ? -11.548 -1.171 -10.183 1.00 82.00 91 HIS A O 1
ATOM 724 N N . GLY A 1 92 ? -9.352 -0.753 -10.353 1.00 80.06 92 GLY A N 1
ATOM 725 C CA . GLY A 1 92 ? -9.276 0.171 -9.229 1.00 80.06 92 GLY A CA 1
ATOM 726 C C . GLY A 1 92 ? -9.453 1.625 -9.661 1.00 80.06 92 GLY A C 1
ATOM 727 O O . GLY A 1 92 ? -9.708 1.950 -10.824 1.00 80.06 92 GLY A O 1
ATOM 728 N N . LYS A 1 93 ? -9.323 2.536 -8.694 1.00 81.19 93 LYS A N 1
ATOM 729 C CA . LYS A 1 93 ? -9.575 3.973 -8.894 1.00 81.19 93 LYS A CA 1
ATOM 730 C C . LYS A 1 93 ? -8.571 4.644 -9.832 1.00 81.19 93 LYS A C 1
ATOM 732 O O . LYS A 1 93 ? -8.853 5.736 -10.316 1.00 81.19 93 LYS A O 1
ATOM 737 N N . ARG A 1 94 ? -7.410 4.025 -10.072 1.00 87.88 94 ARG A N 1
ATOM 738 C CA . ARG A 1 94 ? -6.342 4.569 -10.919 1.00 87.88 94 ARG A CA 1
ATOM 739 C C . ARG A 1 94 ? -6.183 3.797 -12.227 1.00 87.88 94 ARG A C 1
ATOM 741 O O . ARG A 1 94 ? -5.119 3.860 -12.829 1.00 87.88 94 ARG A O 1
ATOM 748 N N . ALA A 1 95 ? -7.216 3.086 -12.691 1.00 90.44 95 ALA A N 1
ATOM 749 C CA . ALA A 1 95 ? -7.162 2.289 -13.923 1.00 90.44 95 ALA A CA 1
ATOM 750 C C . ALA A 1 95 ? -6.612 3.070 -15.138 1.00 90.44 95 ALA A C 1
ATOM 752 O O . ALA A 1 95 ? -5.854 2.511 -15.929 1.00 90.44 95 ALA A O 1
ATOM 753 N N . SER A 1 96 ? -6.894 4.377 -15.229 1.00 94.12 96 SER A N 1
ATOM 754 C CA . SER A 1 96 ? -6.339 5.275 -16.254 1.00 94.12 96 SER A CA 1
ATOM 755 C C . SER A 1 96 ? -4.807 5.337 -16.270 1.00 94.12 96 SER A C 1
ATOM 757 O O . SER A 1 96 ? -4.208 5.519 -17.328 1.00 94.12 96 SER A O 1
ATOM 759 N N . ASP A 1 97 ? -4.154 5.181 -15.116 1.00 94.88 97 ASP A N 1
ATOM 760 C CA . ASP A 1 97 ? -2.694 5.148 -15.019 1.00 94.88 97 ASP A CA 1
ATOM 761 C C . ASP A 1 97 ? -2.151 3.869 -15.668 1.00 94.88 97 ASP A C 1
ATOM 763 O O . ASP A 1 97 ? -1.227 3.925 -16.482 1.00 94.88 97 ASP A O 1
ATOM 767 N N . THR A 1 98 ? -2.790 2.725 -15.399 1.00 96.19 98 THR A N 1
ATOM 768 C CA . THR A 1 98 ? -2.464 1.455 -16.062 1.00 96.19 98 THR A CA 1
ATOM 769 C C . THR A 1 98 ? -2.709 1.529 -17.568 1.00 96.19 98 THR A C 1
ATOM 771 O O . THR A 1 98 ? -1.873 1.077 -18.347 1.00 96.19 98 THR A O 1
ATOM 774 N N . GLU A 1 99 ? -3.817 2.126 -18.011 1.00 96.69 99 GLU A N 1
ATOM 775 C CA . GLU A 1 99 ? -4.089 2.339 -19.438 1.00 96.69 99 GLU A CA 1
ATOM 776 C C . GLU A 1 99 ? -3.008 3.205 -20.101 1.00 96.69 99 GLU A C 1
ATOM 778 O O . GLU A 1 99 ? -2.543 2.899 -21.204 1.00 96.69 99 GLU A O 1
ATOM 783 N N . ASN A 1 100 ? -2.557 4.260 -19.414 1.00 96.56 100 ASN A N 1
ATOM 784 C CA . ASN A 1 100 ? -1.461 5.098 -19.882 1.00 96.56 100 ASN A CA 1
ATOM 785 C C . ASN A 1 100 ? -0.147 4.307 -19.980 1.00 96.56 100 ASN A C 1
ATOM 787 O O . ASN A 1 100 ? 0.554 4.422 -20.988 1.00 96.56 100 ASN A O 1
ATOM 791 N N . PHE A 1 101 ? 0.173 3.467 -18.992 1.00 97.06 101 PHE A N 1
ATOM 792 C CA . PHE A 1 101 ? 1.311 2.550 -19.079 1.00 97.06 101 PHE A CA 1
ATOM 793 C C . PHE A 1 101 ? 1.187 1.620 -20.292 1.00 97.06 101 PHE A C 1
ATOM 795 O O . PHE A 1 101 ? 2.105 1.577 -21.105 1.00 97.06 101 PHE A O 1
ATOM 802 N N . ILE A 1 102 ? 0.046 0.946 -20.479 1.00 97.00 102 ILE A N 1
ATOM 803 C CA . ILE A 1 102 ? -0.187 0.022 -21.604 1.00 97.00 102 ILE A CA 1
ATOM 804 C C . ILE A 1 102 ? 0.022 0.729 -22.946 1.00 97.00 102 ILE A C 1
ATOM 806 O O . ILE A 1 102 ? 0.676 0.191 -23.840 1.00 97.00 102 ILE A O 1
ATOM 810 N N . LYS A 1 103 ? -0.499 1.952 -23.096 1.00 97.81 103 LYS A N 1
ATOM 811 C CA . LYS A 1 103 ? -0.327 2.748 -24.315 1.00 97.81 103 LYS A CA 1
ATOM 812 C C . LYS A 1 103 ? 1.149 3.035 -24.600 1.00 97.81 103 LYS A C 1
ATOM 814 O O . LYS A 1 103 ? 1.594 2.853 -25.731 1.00 97.81 103 LYS A O 1
ATOM 819 N N . ASN A 1 104 ? 1.906 3.470 -23.595 1.00 97.50 104 ASN A N 1
ATOM 820 C CA . ASN A 1 104 ? 3.324 3.792 -23.761 1.00 97.50 104 ASN A CA 1
ATOM 821 C C . ASN A 1 104 ? 4.185 2.540 -23.966 1.00 97.50 104 ASN A C 1
ATOM 823 O O . ASN A 1 104 ? 5.029 2.528 -24.857 1.00 97.50 104 ASN A O 1
ATOM 827 N N . ALA A 1 105 ? 3.908 1.469 -23.222 1.00 97.31 105 ALA A N 1
ATOM 828 C CA . ALA A 1 105 ? 4.543 0.169 -23.392 1.00 97.31 105 ALA A CA 1
ATOM 829 C C . ALA A 1 105 ? 4.268 -0.427 -24.776 1.00 97.31 105 ALA A C 1
ATOM 831 O O . ALA A 1 105 ? 5.131 -1.080 -25.336 1.00 97.31 105 ALA A O 1
ATOM 832 N N . LYS A 1 106 ? 3.095 -0.192 -25.373 1.00 97.44 106 LYS A N 1
ATOM 833 C CA . LYS A 1 106 ? 2.832 -0.595 -26.760 1.00 97.44 106 LYS A CA 1
ATOM 834 C C . LYS A 1 106 ? 3.612 0.262 -27.758 1.00 97.44 106 LYS A C 1
ATOM 836 O O . LYS A 1 106 ? 4.188 -0.272 -28.700 1.00 97.44 106 LYS A O 1
ATOM 841 N N . ASN A 1 107 ? 3.623 1.580 -27.561 1.00 97.69 107 ASN A N 1
ATOM 842 C CA . ASN A 1 107 ? 4.299 2.525 -28.455 1.00 97.69 107 ASN A CA 1
ATOM 843 C C . ASN A 1 107 ? 5.824 2.365 -28.463 1.00 97.69 107 ASN A C 1
ATOM 845 O O . ASN A 1 107 ? 6.465 2.774 -29.426 1.00 97.69 107 ASN A O 1
ATOM 849 N N . SER A 1 108 ? 6.404 1.791 -27.407 1.00 96.69 108 SER A N 1
ATOM 850 C CA . SER A 1 108 ? 7.834 1.502 -27.348 1.00 96.69 108 SER A CA 1
ATOM 851 C C . SER A 1 108 ? 8.250 0.265 -28.147 1.00 96.69 108 SER A C 1
ATOM 853 O O . SER A 1 108 ? 9.448 0.028 -28.251 1.00 96.69 108 SER A O 1
ATOM 855 N N . CYS A 1 109 ? 7.301 -0.489 -28.721 1.00 96.50 109 CYS A N 1
ATOM 856 C CA . CYS A 1 109 ? 7.552 -1.717 -29.486 1.00 96.50 109 CYS A CA 1
ATOM 857 C C . CYS A 1 109 ? 8.516 -2.681 -28.759 1.00 96.50 109 CYS A C 1
ATOM 859 O O . CYS A 1 109 ? 9.604 -2.945 -29.266 1.00 96.50 109 CYS A O 1
ATOM 861 N N . PRO A 1 110 ? 8.155 -3.178 -27.561 1.00 97.56 110 PRO A N 1
ATOM 862 C CA . PRO A 1 110 ? 9.062 -3.943 -26.722 1.00 97.56 110 PRO A CA 1
ATOM 863 C C . PRO A 1 110 ? 9.376 -5.301 -27.346 1.00 97.56 110 PRO A C 1
ATOM 865 O O . PRO A 1 110 ? 8.478 -6.006 -27.806 1.00 97.56 110 PRO A O 1
ATOM 868 N N . ASP A 1 111 ? 10.644 -5.693 -27.276 1.00 98.44 111 ASP A N 1
ATOM 869 C CA . ASP A 1 111 ? 11.106 -7.038 -27.617 1.00 98.44 111 ASP A CA 1
ATOM 870 C C . ASP A 1 111 ? 10.624 -8.062 -26.582 1.00 98.44 111 ASP A C 1
ATOM 872 O O . ASP A 1 111 ? 10.305 -9.203 -26.917 1.00 98.44 111 ASP A O 1
ATOM 876 N N . TYR A 1 112 ? 10.537 -7.641 -25.313 1.00 98.12 112 TYR A N 1
ATOM 877 C CA . TYR A 1 112 ? 10.125 -8.493 -24.201 1.00 98.12 112 TYR A CA 1
ATOM 878 C C . TYR A 1 112 ? 9.063 -7.826 -23.329 1.00 98.12 112 TYR A C 1
ATOM 880 O O . TYR A 1 112 ? 9.176 -6.659 -22.953 1.00 98.12 112 TYR A O 1
ATOM 888 N N . LEU A 1 113 ? 8.059 -8.611 -22.939 1.00 97.12 113 LEU A N 1
ATOM 889 C CA . LEU A 1 113 ? 7.072 -8.247 -21.930 1.00 97.12 113 LEU A CA 1
ATOM 890 C C . LEU A 1 113 ? 7.253 -9.143 -20.704 1.00 97.12 113 LEU A C 1
ATOM 892 O O . LEU A 1 113 ? 7.110 -10.361 -20.790 1.00 97.12 113 LEU A O 1
ATOM 896 N N . ILE A 1 114 ? 7.522 -8.526 -19.559 1.00 97.00 114 ILE A N 1
ATOM 897 C CA . ILE A 1 114 ? 7.476 -9.168 -18.248 1.00 97.00 114 ILE A CA 1
ATOM 898 C C . ILE A 1 114 ? 6.212 -8.654 -17.564 1.00 97.00 114 ILE A C 1
ATOM 900 O O . ILE A 1 114 ? 6.129 -7.476 -17.214 1.00 97.00 114 ILE A O 1
ATOM 904 N N . ILE A 1 115 ? 5.218 -9.524 -17.409 1.00 94.00 115 ILE A N 1
ATOM 905 C CA . ILE A 1 115 ? 3.909 -9.157 -16.863 1.00 94.00 115 ILE A CA 1
ATOM 906 C C . ILE A 1 115 ? 3.587 -9.947 -15.596 1.00 94.00 115 ILE A C 1
ATOM 908 O O . ILE A 1 115 ? 3.968 -11.114 -15.479 1.00 94.00 115 ILE A O 1
ATOM 912 N N . GLU A 1 116 ? 2.889 -9.314 -14.651 1.00 89.00 116 GLU A N 1
ATOM 913 C CA . GLU A 1 116 ? 2.361 -10.009 -13.478 1.00 89.00 116 GLU A CA 1
ATOM 914 C C . GLU A 1 116 ? 1.415 -11.141 -13.893 1.00 89.00 116 GLU A C 1
ATOM 916 O O . GLU A 1 116 ? 0.610 -11.015 -14.818 1.00 89.00 116 GLU A O 1
ATOM 921 N N . GLY A 1 117 ? 1.569 -12.287 -13.233 1.00 86.62 117 GLY A N 1
ATOM 922 C CA . GLY A 1 117 ? 0.862 -13.520 -13.568 1.00 86.62 117 GLY A CA 1
ATOM 923 C C . GLY A 1 117 ? -0.053 -14.024 -12.456 1.00 86.62 117 GLY A C 1
ATOM 924 O O . GLY A 1 117 ? -0.476 -15.182 -12.496 1.00 86.62 117 GLY A O 1
ATOM 925 N N . THR A 1 118 ? -0.331 -13.199 -11.444 1.00 83.38 118 THR A N 1
ATOM 926 C CA . THR A 1 118 ? -0.955 -13.628 -10.183 1.00 83.38 118 THR A CA 1
ATOM 927 C C . THR A 1 118 ? -2.340 -14.222 -10.419 1.00 83.38 118 THR A C 1
ATOM 929 O O . THR A 1 118 ? -2.706 -15.227 -9.812 1.00 83.38 118 THR A O 1
ATOM 932 N N . ASN A 1 119 ? -3.083 -13.639 -11.363 1.00 78.00 119 ASN A N 1
ATOM 933 C CA . ASN A 1 119 ? -4.476 -13.979 -11.647 1.00 78.00 119 ASN A CA 1
ATOM 934 C C . ASN A 1 119 ? -4.686 -14.684 -13.002 1.00 78.00 119 ASN A C 1
ATOM 936 O O . ASN A 1 119 ? -5.804 -14.729 -13.504 1.00 78.00 119 ASN A O 1
ATOM 940 N N . LEU A 1 120 ? -3.650 -15.300 -13.591 1.00 76.94 120 LEU A N 1
ATOM 941 C CA . LEU A 1 120 ? -3.764 -15.998 -14.890 1.00 76.94 120 LEU A CA 1
ATOM 942 C C . LEU A 1 120 ? -4.715 -17.210 -14.876 1.00 76.94 120 LEU A C 1
ATOM 944 O O . LEU A 1 120 ? -5.103 -17.704 -15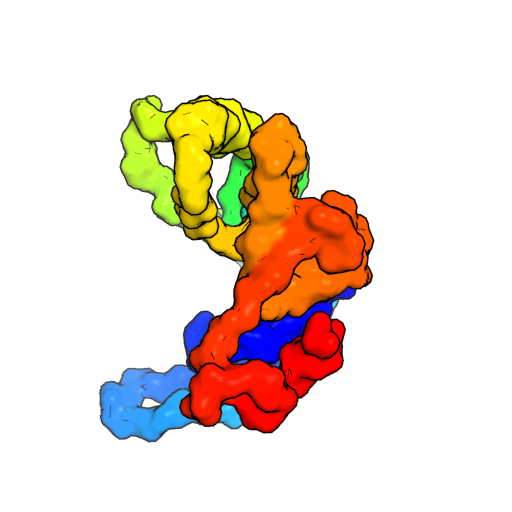.931 1.00 76.94 120 LEU A O 1
ATOM 948 N N . LYS A 1 121 ? -5.058 -17.727 -13.690 1.00 68.38 121 LYS A N 1
ATOM 949 C CA . LYS A 1 121 ? -5.894 -18.927 -13.508 1.00 68.38 121 LYS A CA 1
ATOM 950 C C . LYS A 1 121 ? -7.358 -18.627 -13.195 1.00 68.38 121 LYS A C 1
ATOM 952 O O . LYS A 1 121 ? -8.125 -19.572 -13.002 1.00 68.38 121 LYS A O 1
ATOM 957 N N . VAL A 1 122 ? -7.730 -17.352 -13.117 1.00 62.75 122 VAL A N 1
ATOM 958 C CA . VAL A 1 122 ? -9.117 -16.938 -12.904 1.00 62.75 122 VAL A CA 1
ATOM 959 C C . VAL A 1 122 ? -9.916 -17.455 -14.101 1.00 62.75 122 VAL A C 1
ATOM 961 O O . VAL A 1 122 ? -9.704 -17.035 -15.235 1.00 62.75 122 VAL A O 1
ATOM 964 N N . LYS A 1 123 ? -10.771 -18.459 -13.872 1.00 59.44 123 LYS A N 1
ATOM 965 C CA . LYS A 1 123 ? -11.676 -18.980 -14.908 1.00 59.44 123 LYS A CA 1
ATOM 966 C C . LYS A 1 123 ? -12.571 -17.831 -15.373 1.00 59.44 123 LYS A C 1
ATOM 968 O O . LYS A 1 123 ? -12.915 -16.992 -14.549 1.00 59.44 123 LYS A O 1
ATOM 973 N N . ASP A 1 124 ? -13.064 -17.870 -16.613 1.00 57.59 124 ASP A N 1
ATOM 974 C CA . ASP A 1 124 ? -13.957 -16.861 -17.234 1.00 57.59 124 ASP A CA 1
ATOM 975 C C . ASP A 1 124 ? -15.222 -16.467 -16.423 1.00 57.59 124 ASP A C 1
ATOM 977 O O . ASP A 1 124 ? -16.021 -15.645 -16.861 1.00 57.59 124 ASP A O 1
ATOM 981 N N . LYS A 1 125 ? -15.455 -17.078 -15.25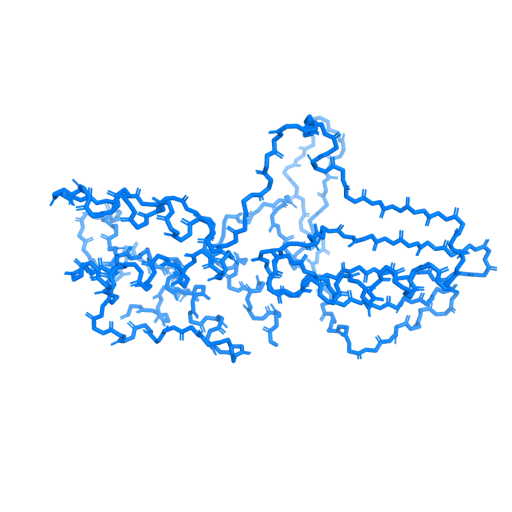5 1.00 52.97 125 LYS A N 1
ATOM 982 C CA . LYS A 1 125 ? -16.612 -16.882 -14.374 1.00 52.97 125 LYS A CA 1
ATOM 983 C C . LYS A 1 125 ? -16.279 -16.300 -12.998 1.00 52.97 125 LYS A C 1
ATOM 985 O O . LYS A 1 125 ? -17.202 -16.079 -12.219 1.00 52.97 125 LYS A O 1
ATOM 990 N N . GLU A 1 126 ? -15.010 -16.096 -12.659 1.00 61.88 126 GLU A N 1
ATOM 991 C CA . GLU A 1 126 ? -14.642 -15.437 -11.404 1.00 61.88 126 GLU A CA 1
ATOM 992 C C . GLU A 1 126 ? -14.630 -13.923 -11.622 1.00 61.88 126 GLU A C 1
ATOM 994 O O . GLU A 1 126 ? -13.783 -13.359 -12.308 1.00 61.88 126 GLU A O 1
ATOM 999 N N . GLU A 1 127 ? -15.652 -13.269 -11.081 1.00 66.44 127 GLU A N 1
ATOM 1000 C CA . GLU A 1 127 ? -15.843 -11.836 -11.230 1.00 66.44 127 GLU A CA 1
ATOM 1001 C C . GLU A 1 127 ? -14.849 -11.082 -10.340 1.00 66.44 127 GLU A C 1
ATOM 1003 O O . GLU A 1 127 ? -14.839 -11.263 -9.120 1.00 66.44 127 GLU A O 1
ATOM 1008 N N . PHE A 1 128 ? -14.030 -10.212 -10.933 1.00 71.94 128 PHE A N 1
ATOM 1009 C CA . PHE A 1 128 ? -13.216 -9.276 -10.163 1.00 71.94 128 PHE A CA 1
ATOM 1010 C C . PHE A 1 128 ? -14.137 -8.270 -9.478 1.00 71.94 128 PHE A C 1
ATOM 1012 O O . PHE A 1 128 ? -14.852 -7.510 -10.135 1.00 71.94 128 PHE A O 1
ATOM 1019 N N . TRP A 1 129 ? -14.147 -8.272 -8.147 1.00 80.25 129 TRP A N 1
ATOM 1020 C CA . TRP A 1 129 ? -14.971 -7.329 -7.406 1.00 80.25 129 TRP A CA 1
ATOM 1021 C C . TRP A 1 129 ? -14.360 -5.940 -7.489 1.00 80.25 129 TRP A C 1
ATOM 1023 O O . TRP A 1 129 ? -13.204 -5.725 -7.127 1.00 80.25 129 TRP A O 1
ATOM 1033 N N . THR A 1 130 ? -15.171 -4.986 -7.929 1.00 83.31 130 THR A N 1
ATOM 1034 C CA . THR A 1 130 ? -14.835 -3.574 -7.809 1.00 83.31 130 THR A CA 1
ATOM 1035 C C . THR A 1 130 ? -14.810 -3.169 -6.337 1.00 83.31 130 THR A C 1
ATOM 1037 O O . THR A 1 130 ? -15.476 -3.774 -5.490 1.00 83.31 130 THR A O 1
ATOM 1040 N N . GLU A 1 131 ? -14.096 -2.087 -6.031 1.00 83.38 131 GLU A N 1
ATOM 1041 C CA . GLU A 1 131 ? -14.100 -1.501 -4.686 1.00 83.38 131 GLU A CA 1
ATOM 1042 C C . GLU A 1 131 ? -15.518 -1.145 -4.215 1.00 83.38 131 GLU A C 1
ATOM 1044 O O . GLU A 1 131 ? -15.872 -1.395 -3.063 1.00 83.38 131 GLU A O 1
ATOM 1049 N N . GLN A 1 132 ? -16.368 -0.664 -5.130 1.00 87.38 132 GLN A N 1
ATOM 1050 C CA . GLN A 1 132 ? -17.772 -0.379 -4.835 1.00 87.38 132 GLN A CA 1
ATOM 1051 C C . GLN A 1 132 ? -18.547 -1.643 -4.455 1.00 87.38 132 GLN A C 1
ATOM 1053 O O . GLN A 1 132 ? -19.298 -1.641 -3.484 1.00 87.38 132 GLN A O 1
ATOM 1058 N N . ARG A 1 133 ? -18.340 -2.749 -5.175 1.00 89.25 133 ARG A N 1
ATOM 1059 C CA . ARG A 1 133 ? -19.014 -4.003 -4.838 1.00 89.25 133 ARG A CA 1
ATOM 1060 C C . ARG A 1 133 ? -18.588 -4.514 -3.467 1.00 89.25 133 ARG A C 1
ATOM 1062 O O . ARG A 1 133 ? -19.429 -4.997 -2.714 1.00 89.25 133 ARG A O 1
ATOM 1069 N N . VAL A 1 134 ? -17.302 -4.409 -3.129 1.00 90.38 134 VAL A N 1
ATOM 1070 C CA . VAL A 1 134 ? -16.829 -4.817 -1.800 1.00 90.38 134 VAL A CA 1
ATOM 1071 C C . VAL A 1 134 ? -17.476 -3.961 -0.717 1.00 90.38 134 VAL A C 1
ATOM 1073 O O . VAL A 1 134 ? -17.906 -4.510 0.296 1.00 90.38 134 VAL A O 1
ATOM 1076 N N . PHE A 1 135 ? -17.595 -2.649 -0.939 1.00 93.50 135 PHE A N 1
ATOM 1077 C CA . PHE A 1 135 ? -18.327 -1.755 -0.046 1.00 93.50 135 PHE A CA 1
ATOM 1078 C C . PHE A 1 135 ? -19.772 -2.233 0.160 1.00 93.50 135 PHE A C 1
ATOM 1080 O O . PHE A 1 135 ? -20.199 -2.418 1.300 1.00 93.50 135 PHE A O 1
ATOM 1087 N N . ASP A 1 136 ? -20.504 -2.491 -0.926 1.00 94.62 136 ASP A N 1
ATOM 1088 C CA . ASP A 1 136 ? -21.922 -2.860 -0.875 1.00 94.62 136 ASP A CA 1
ATOM 1089 C C . ASP A 1 136 ? -22.144 -4.208 -0.168 1.00 94.62 136 ASP A C 1
ATOM 1091 O O . ASP A 1 136 ? -23.058 -4.354 0.650 1.00 94.62 136 ASP A O 1
ATOM 1095 N N . GLU A 1 137 ? -21.300 -5.206 -0.444 1.00 95.25 137 GLU A N 1
ATOM 1096 C CA . GLU A 1 137 ? -21.375 -6.514 0.214 1.00 95.25 137 GLU A CA 1
ATOM 1097 C C . GLU A 1 137 ? -20.971 -6.437 1.692 1.00 95.25 137 GLU A C 1
ATOM 1099 O O . GLU A 1 137 ? -21.646 -7.014 2.552 1.00 95.25 137 GLU A O 1
ATOM 1104 N N . ALA A 1 138 ? -19.928 -5.671 2.022 1.00 95.31 138 ALA A N 1
ATOM 1105 C CA . ALA A 1 138 ? -19.531 -5.446 3.406 1.00 95.31 138 ALA A CA 1
ATOM 1106 C C . ALA A 1 138 ? -20.630 -4.715 4.194 1.00 95.31 138 ALA A C 1
ATOM 1108 O O . ALA A 1 138 ? -20.921 -5.093 5.331 1.00 95.31 138 ALA A O 1
ATOM 1109 N N . GLU A 1 139 ? -21.309 -3.732 3.594 1.00 96.56 139 GLU A N 1
ATOM 1110 C CA . GLU A 1 139 ? -22.419 -3.018 4.230 1.00 96.56 139 GLU A CA 1
ATOM 1111 C C . GLU A 1 139 ? -23.569 -3.963 4.604 1.00 96.56 139 GLU A C 1
ATOM 1113 O O . GLU A 1 139 ? -24.101 -3.893 5.718 1.00 96.56 139 GLU A O 1
ATOM 1118 N N . LYS A 1 140 ? -23.930 -4.894 3.709 1.00 95.88 140 LYS A N 1
ATOM 1119 C CA . LYS A 1 140 ? -24.973 -5.903 3.967 1.00 95.88 140 LYS A CA 1
ATOM 1120 C C . LYS A 1 140 ? -24.627 -6.789 5.161 1.00 95.88 140 LYS A C 1
ATOM 1122 O O . LYS A 1 140 ? -25.513 -7.102 5.958 1.00 95.88 140 LYS A O 1
ATOM 1127 N N . VAL A 1 141 ? -23.365 -7.200 5.283 1.00 95.62 141 VAL A N 1
ATOM 1128 C CA . VAL A 1 141 ? -22.887 -8.020 6.407 1.00 95.62 141 VAL A CA 1
ATOM 1129 C C . VAL A 1 141 ? -22.899 -7.208 7.703 1.00 95.62 141 VAL A C 1
ATOM 1131 O O . VAL A 1 141 ? -23.435 -7.667 8.712 1.00 95.62 141 VAL A O 1
ATOM 1134 N N . ILE A 1 142 ? -22.384 -5.977 7.670 1.00 95.56 142 ILE A N 1
ATOM 1135 C CA . ILE A 1 142 ? -22.286 -5.102 8.846 1.00 95.56 142 ILE A CA 1
ATOM 1136 C C . ILE A 1 142 ? -23.668 -4.732 9.395 1.00 95.56 142 ILE A C 1
ATOM 1138 O O . ILE A 1 142 ? -23.860 -4.750 10.610 1.00 95.56 142 ILE A O 1
ATOM 1142 N N . LYS A 1 143 ? -24.649 -4.450 8.526 1.00 94.19 143 LYS A N 1
ATOM 1143 C CA . LYS A 1 143 ? -26.029 -4.121 8.930 1.00 94.19 143 LYS A CA 1
ATOM 1144 C C . LYS A 1 143 ? -26.727 -5.256 9.683 1.00 94.19 143 LYS A C 1
ATOM 1146 O O . LYS A 1 143 ? -27.583 -4.985 10.518 1.00 94.19 143 LYS A O 1
ATOM 1151 N N . LYS A 1 144 ? -26.380 -6.513 9.390 1.00 95.44 144 LYS A N 1
ATOM 1152 C CA . LYS A 1 144 ? -26.960 -7.703 10.038 1.00 95.44 144 LYS A CA 1
ATOM 1153 C C . LYS A 1 144 ? -26.233 -8.104 11.320 1.00 95.44 144 LYS A C 1
ATOM 1155 O O . LYS A 1 144 ? -26.758 -8.897 12.094 1.00 95.44 144 LYS A O 1
ATOM 1160 N N . ALA A 1 145 ? -25.017 -7.610 11.530 1.00 95.38 145 ALA A N 1
ATOM 1161 C CA . ALA A 1 145 ? -24.232 -7.951 12.701 1.00 95.38 145 ALA A CA 1
ATOM 1162 C C . ALA A 1 145 ? -24.702 -7.145 13.918 1.00 95.38 145 ALA A C 1
ATOM 1164 O O . ALA A 1 145 ? -24.754 -5.918 13.882 1.00 95.38 145 ALA A O 1
ATOM 1165 N N . GLU A 1 146 ? -24.981 -7.833 15.024 1.00 93.62 146 GLU A N 1
ATOM 1166 C CA . GLU A 1 146 ? -25.383 -7.194 16.286 1.00 93.62 146 GLU A CA 1
ATOM 1167 C C . GLU A 1 146 ? -24.178 -6.895 17.189 1.00 93.62 146 GLU A C 1
ATOM 1169 O O . GLU A 1 146 ? -24.129 -5.865 17.857 1.00 93.62 146 GLU A O 1
ATOM 1174 N N . LYS A 1 147 ? -23.165 -7.768 17.173 1.00 94.88 147 LYS A N 1
ATOM 1175 C CA . LYS A 1 147 ? -22.023 -7.736 18.101 1.00 94.88 147 LYS A CA 1
ATOM 1176 C C . LYS A 1 147 ? -20.765 -7.141 17.453 1.00 94.88 147 LYS A C 1
ATOM 1178 O O . LYS A 1 147 ? -20.850 -6.264 16.592 1.00 94.88 147 LYS A O 1
ATOM 1183 N N . LEU A 1 148 ? -19.597 -7.570 17.928 1.00 94.69 148 LEU A N 1
ATOM 1184 C CA . LEU A 1 148 ? -18.293 -7.223 17.379 1.00 94.69 148 LEU A CA 1
ATOM 1185 C C . LEU A 1 148 ? -18.165 -7.719 15.934 1.00 94.69 148 LEU A C 1
ATOM 1187 O O . LEU A 1 148 ? -18.588 -8.827 15.610 1.00 94.69 148 LEU A O 1
ATOM 1191 N N . ILE A 1 149 ? -17.535 -6.899 15.100 1.00 95.81 149 ILE A N 1
ATOM 1192 C CA . ILE A 1 149 ? -17.178 -7.226 13.723 1.00 95.81 149 ILE A CA 1
ATOM 1193 C C . ILE A 1 149 ? -15.659 -7.184 13.640 1.00 95.81 149 ILE A C 1
ATOM 1195 O O . ILE A 1 149 ? -15.048 -6.212 14.079 1.00 95.81 149 ILE A O 1
ATOM 1199 N N . ILE A 1 150 ? -15.064 -8.235 13.085 1.00 94.50 150 ILE A N 1
ATOM 1200 C CA . ILE A 1 150 ? -13.629 -8.305 12.820 1.00 94.50 150 ILE A CA 1
ATOM 1201 C C . ILE A 1 150 ? -13.463 -8.337 11.307 1.00 94.50 150 ILE A C 1
ATOM 1203 O O . ILE A 1 150 ? -13.942 -9.258 10.648 1.00 94.50 150 ILE A O 1
ATOM 1207 N N . ALA A 1 151 ? -12.803 -7.318 10.766 1.00 92.88 151 ALA A N 1
ATOM 1208 C CA . ALA A 1 151 ? -12.435 -7.246 9.362 1.00 92.88 151 ALA A CA 1
ATOM 1209 C C . ALA A 1 151 ? -10.921 -7.433 9.243 1.00 92.88 151 ALA A C 1
ATOM 1211 O O . ALA A 1 151 ? -10.162 -6.772 9.947 1.00 92.88 151 ALA A O 1
ATOM 1212 N N . ASN A 1 152 ? -10.493 -8.336 8.363 1.00 91.00 152 ASN A N 1
ATOM 1213 C CA . ASN A 1 152 ? -9.082 -8.566 8.077 1.00 91.00 152 ASN A CA 1
ATOM 1214 C C . ASN A 1 152 ? -8.787 -8.151 6.635 1.00 91.00 152 ASN A C 1
ATOM 1216 O O . ASN A 1 152 ? -9.315 -8.741 5.694 1.00 91.00 152 ASN A O 1
ATOM 1220 N N . PHE A 1 153 ? -7.955 -7.131 6.471 1.00 88.12 153 PHE A N 1
ATOM 1221 C CA . PHE A 1 153 ? -7.472 -6.648 5.183 1.00 88.12 153 PHE A CA 1
ATOM 1222 C C . PHE A 1 153 ? -6.072 -6.059 5.366 1.00 88.12 153 PHE A C 1
ATOM 1224 O O . PHE A 1 153 ? -5.661 -5.727 6.478 1.00 88.12 153 PHE A O 1
ATOM 1231 N N . SER A 1 154 ? -5.309 -5.937 4.279 1.00 84.19 154 SER A N 1
ATOM 1232 C CA . SER A 1 154 ? -3.997 -5.296 4.367 1.00 84.19 154 SER A CA 1
ATOM 1233 C C . SER A 1 154 ? -4.184 -3.804 4.616 1.00 84.19 154 SER A C 1
ATOM 1235 O O . SER A 1 154 ? -4.781 -3.130 3.792 1.00 84.19 154 SER A O 1
ATOM 1237 N N . ILE A 1 155 ? -3.609 -3.262 5.687 1.00 79.44 155 ILE A N 1
ATOM 1238 C CA . ILE A 1 155 ? -3.646 -1.813 5.956 1.00 79.44 155 ILE A CA 1
ATOM 1239 C C . ILE A 1 155 ? -2.921 -0.971 4.889 1.00 79.44 155 ILE A C 1
ATOM 1241 O O . ILE A 1 155 ? -3.104 0.237 4.802 1.00 79.44 155 ILE A O 1
ATOM 1245 N N . ARG A 1 156 ? -2.104 -1.618 4.047 1.00 78.81 156 ARG A N 1
ATOM 1246 C CA . ARG A 1 156 ? -1.490 -0.995 2.866 1.00 78.81 156 ARG A CA 1
ATOM 1247 C C . ARG A 1 156 ? -2.518 -0.684 1.781 1.00 78.81 156 ARG A C 1
ATOM 1249 O O . ARG A 1 156 ? -2.256 0.171 0.946 1.00 78.81 156 ARG A O 1
ATOM 1256 N N . ASP A 1 157 ? -3.646 -1.391 1.806 1.00 85.62 157 ASP A N 1
ATOM 1257 C CA . ASP A 1 157 ? -4.795 -1.151 0.951 1.00 85.62 157 ASP A CA 1
ATOM 1258 C C . ASP A 1 157 ? -5.611 0.017 1.519 1.00 85.62 157 ASP A C 1
ATOM 1260 O O . ASP A 1 157 ? -6.470 -0.136 2.394 1.00 85.62 157 ASP A O 1
ATOM 1264 N N . ILE A 1 158 ? -5.277 1.213 1.035 1.00 83.81 158 ILE A N 1
ATOM 1265 C CA . ILE A 1 158 ? -5.918 2.464 1.454 1.00 83.81 158 ILE A CA 1
ATOM 1266 C C . ILE A 1 158 ? -7.413 2.434 1.128 1.00 83.81 158 ILE A C 1
ATOM 1268 O O . ILE A 1 158 ? -8.224 2.914 1.921 1.00 83.81 158 ILE A O 1
ATOM 1272 N N . ASP A 1 159 ? -7.796 1.844 -0.005 1.00 86.00 159 ASP A N 1
ATOM 1273 C CA . ASP A 1 159 ? -9.192 1.778 -0.430 1.00 86.00 159 ASP A CA 1
ATOM 1274 C C . ASP A 1 159 ? -10.023 0.912 0.520 1.00 86.00 159 ASP A C 1
ATOM 1276 O O . ASP A 1 159 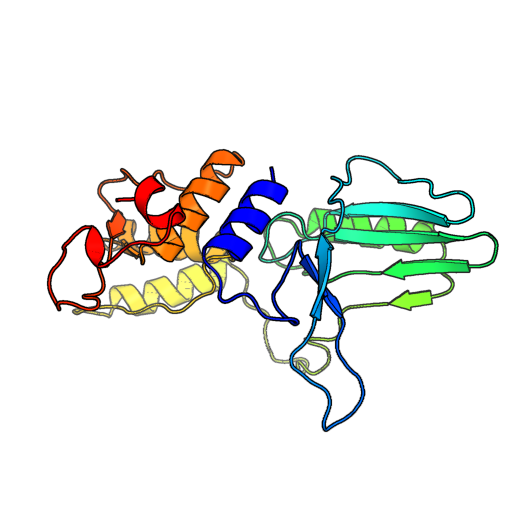? -11.126 1.310 0.918 1.00 86.00 159 ASP A O 1
ATOM 1280 N N . ARG A 1 160 ? -9.469 -0.215 0.982 1.00 89.12 160 ARG A N 1
ATOM 1281 C CA . ARG A 1 160 ? -10.093 -1.047 2.022 1.00 89.12 160 ARG A CA 1
ATOM 1282 C C . ARG A 1 160 ? -10.200 -0.309 3.349 1.00 89.12 160 ARG A C 1
ATOM 1284 O O . ARG A 1 160 ? -11.270 -0.339 3.957 1.00 89.12 160 ARG A O 1
ATOM 1291 N N . PHE A 1 161 ? -9.148 0.385 3.787 1.00 90.88 161 PHE A N 1
ATOM 1292 C CA . PHE A 1 161 ? -9.208 1.171 5.022 1.00 90.88 161 PHE A CA 1
ATOM 1293 C C . PHE A 1 161 ? -10.327 2.221 4.972 1.00 90.88 161 PHE A C 1
ATOM 1295 O O . PHE A 1 161 ? -11.166 2.272 5.873 1.00 90.88 161 PHE A O 1
ATOM 1302 N N . LEU A 1 162 ? -10.387 3.009 3.893 1.00 91.12 162 LEU A N 1
ATOM 1303 C CA . LEU A 1 162 ? -11.418 4.030 3.698 1.00 91.12 162 LEU A CA 1
ATOM 1304 C C . LEU A 1 162 ? -12.823 3.422 3.634 1.00 91.12 162 LEU A C 1
ATOM 1306 O O . LEU A 1 162 ? -13.749 3.959 4.240 1.00 91.12 162 LEU A O 1
ATOM 1310 N N . THR A 1 163 ? -12.970 2.279 2.960 1.00 93.31 163 THR A N 1
ATOM 1311 C CA . THR A 1 163 ? -14.225 1.519 2.899 1.00 93.31 163 THR A CA 1
ATOM 1312 C C . THR A 1 163 ? -14.714 1.152 4.297 1.00 93.31 163 THR A C 1
ATOM 1314 O O . THR A 1 163 ? -15.839 1.480 4.669 1.00 93.31 163 THR A O 1
ATOM 1317 N N . PHE A 1 164 ? -13.871 0.514 5.113 1.00 94.81 164 PHE A N 1
ATOM 1318 C CA . PHE A 1 164 ? -14.271 0.088 6.455 1.00 94.81 164 PHE A CA 1
ATOM 1319 C C . PHE A 1 164 ? -14.441 1.255 7.431 1.00 94.81 164 PHE A C 1
ATOM 1321 O O . PHE A 1 164 ? -15.283 1.171 8.327 1.00 94.81 164 PHE A O 1
ATOM 1328 N N . PHE A 1 165 ? -13.712 2.355 7.242 1.00 94.50 165 PHE A N 1
ATOM 1329 C CA . PHE A 1 165 ? -13.941 3.586 7.990 1.00 94.50 165 PHE A CA 1
ATOM 1330 C C . PHE A 1 165 ? -15.327 4.181 7.702 1.00 94.50 165 PHE A C 1
ATOM 1332 O O . PHE A 1 165 ? -16.087 4.422 8.642 1.00 94.50 165 PHE A O 1
ATOM 1339 N N . ASP A 1 166 ? -15.699 4.358 6.429 1.00 95.06 166 ASP A N 1
ATOM 1340 C CA . ASP A 1 166 ? -17.021 4.887 6.055 1.00 95.06 166 ASP A CA 1
ATOM 1341 C C . ASP A 1 166 ? -18.146 3.960 6.546 1.00 95.06 166 ASP A C 1
ATOM 1343 O O . ASP A 1 166 ? -19.111 4.403 7.174 1.00 95.06 166 ASP A O 1
ATOM 1347 N N . LEU A 1 167 ? -17.984 2.644 6.379 1.00 96.25 167 LEU A N 1
ATOM 1348 C CA . LEU A 1 167 ? -18.947 1.659 6.874 1.00 96.25 167 LEU A CA 1
ATOM 1349 C C . LEU A 1 167 ? -19.108 1.698 8.400 1.00 96.25 167 LEU A C 1
ATOM 1351 O O . LEU A 1 167 ? -20.232 1.575 8.898 1.00 96.25 167 LEU A O 1
ATOM 1355 N N . ALA A 1 168 ? -18.025 1.894 9.159 1.00 95.56 168 ALA A N 1
ATOM 1356 C CA . ALA A 1 168 ? -18.099 2.055 10.609 1.00 95.56 168 ALA A CA 1
ATOM 1357 C C . ALA A 1 168 ? -18.921 3.298 10.982 1.00 95.56 168 ALA A C 1
ATOM 1359 O O . ALA A 1 168 ? -19.871 3.192 11.760 1.00 95.56 168 ALA A O 1
ATOM 1360 N N . VAL A 1 169 ? -18.636 4.446 10.359 1.00 94.75 169 VAL A N 1
ATOM 1361 C CA . VAL A 1 169 ? -19.365 5.702 10.602 1.00 94.75 169 VAL A CA 1
ATOM 1362 C C . VAL A 1 169 ? -20.855 5.555 10.269 1.00 94.75 169 VAL A C 1
ATOM 1364 O O . VAL A 1 169 ? -21.706 5.854 11.110 1.00 94.75 169 VAL A O 1
ATOM 1367 N N . ARG A 1 170 ? -21.193 5.028 9.084 1.00 95.50 170 ARG A N 1
ATOM 1368 C CA . ARG A 1 170 ? -22.587 4.832 8.636 1.00 95.50 170 ARG A CA 1
ATOM 1369 C C . ARG A 1 170 ? -23.377 3.872 9.517 1.00 95.50 170 ARG A C 1
ATOM 1371 O O . ARG A 1 170 ? -24.568 4.078 9.743 1.00 95.50 170 ARG A O 1
ATOM 1378 N N . SER A 1 171 ? -22.721 2.838 10.038 1.00 94.31 171 SER A N 1
ATOM 1379 C CA . SER A 1 171 ? -23.337 1.866 10.948 1.00 94.31 171 SER A CA 1
ATOM 1380 C C . SER A 1 171 ? -23.360 2.325 12.411 1.00 94.31 171 SER A C 1
ATOM 1382 O O . SER A 1 171 ? -23.774 1.556 13.277 1.00 94.31 171 SER A O 1
ATOM 1384 N N . LYS A 1 172 ? -22.956 3.575 12.699 1.00 94.94 172 LYS A N 1
ATOM 1385 C CA . LYS A 1 172 ? -22.832 4.140 14.056 1.00 94.94 172 LYS A CA 1
ATOM 1386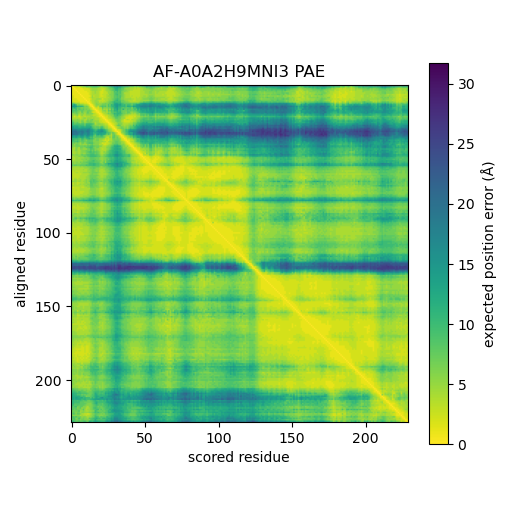 C C . LYS A 1 172 ? -21.905 3.313 14.957 1.00 94.94 172 LYS A C 1
ATOM 1388 O O . LYS A 1 172 ? -22.089 3.253 16.172 1.00 94.94 172 LYS A O 1
ATOM 1393 N N . ARG A 1 173 ? -20.905 2.669 14.356 1.00 95.25 173 ARG A N 1
ATOM 1394 C CA . ARG A 1 173 ? -19.861 1.890 15.024 1.00 95.25 173 ARG A CA 1
ATOM 1395 C C . ARG A 1 173 ? -18.565 2.698 15.071 1.00 95.25 173 ARG A C 1
ATOM 1397 O O . ARG A 1 173 ? -18.380 3.669 14.343 1.00 95.25 173 ARG A O 1
ATOM 1404 N N . LYS A 1 174 ? -17.662 2.294 15.960 1.00 95.06 174 LYS A N 1
ATOM 1405 C CA . LYS A 1 174 ? -16.310 2.853 16.061 1.00 95.06 174 LYS A CA 1
ATOM 1406 C C . LYS A 1 174 ? -15.334 1.896 15.390 1.00 95.06 174 LYS A C 1
ATOM 1408 O O . LYS A 1 174 ? -15.415 0.690 15.623 1.00 95.06 174 LYS A O 1
ATOM 1413 N N . LEU A 1 175 ? -14.446 2.425 14.553 1.00 95.81 175 LEU A N 1
ATOM 1414 C CA . LEU A 1 175 ? -13.378 1.650 13.939 1.00 95.81 175 LEU A CA 1
ATOM 1415 C C . LEU A 1 175 ? -12.242 1.514 14.952 1.00 95.81 175 LEU A C 1
ATOM 1417 O O . LEU A 1 175 ? -11.704 2.515 15.419 1.00 95.81 175 LEU A O 1
ATOM 1421 N N . VAL A 1 176 ? -11.882 0.280 15.287 1.00 95.19 176 VAL A N 1
ATOM 1422 C CA . VAL A 1 176 ? -10.740 -0.010 16.155 1.00 95.19 176 VAL A CA 1
ATOM 1423 C C . VAL A 1 176 ? -9.594 -0.517 15.286 1.00 95.19 176 VAL A C 1
ATOM 1425 O O . VAL A 1 176 ? -9.784 -1.471 14.534 1.00 95.19 176 VAL A O 1
ATOM 1428 N N . ILE A 1 177 ? -8.422 0.104 15.392 1.00 93.62 177 ILE A N 1
ATOM 1429 C CA . ILE A 1 177 ? -7.216 -0.250 14.631 1.00 93.62 177 ILE A CA 1
ATOM 1430 C C . ILE A 1 177 ? -6.049 -0.567 15.562 1.00 93.62 177 ILE A C 1
ATOM 1432 O O . ILE A 1 177 ? -6.029 -0.130 16.712 1.00 93.62 177 ILE A O 1
ATOM 1436 N N . THR A 1 178 ? -5.059 -1.323 15.093 1.00 91.69 178 THR A N 1
ATOM 1437 C CA . THR A 1 178 ? -3.860 -1.593 15.898 1.00 91.69 178 THR A CA 1
ATOM 1438 C C . THR A 1 178 ? -2.932 -0.373 15.935 1.00 91.69 178 THR A C 1
ATOM 1440 O O . THR A 1 178 ? -2.997 0.500 15.069 1.00 91.69 178 THR A O 1
ATOM 1443 N N . LEU A 1 179 ? -2.010 -0.317 16.903 1.00 89.94 179 LEU A N 1
ATOM 1444 C CA . LEU A 1 179 ? -0.978 0.735 16.944 1.00 89.94 179 LEU A CA 1
ATOM 1445 C C . LEU A 1 179 ? -0.097 0.732 15.687 1.00 89.94 179 LEU A C 1
ATOM 1447 O O . LEU A 1 179 ? 0.340 1.781 15.218 1.00 89.94 179 LEU A O 1
ATOM 1451 N N . ARG A 1 180 ? 0.128 -0.451 15.105 1.00 88.44 180 ARG A N 1
ATOM 1452 C CA . ARG A 1 180 ? 0.848 -0.592 13.838 1.00 88.44 180 ARG A CA 1
ATOM 1453 C C . ARG A 1 180 ? 0.092 0.066 12.688 1.00 88.44 180 ARG A C 1
ATOM 1455 O O . ARG A 1 180 ? 0.699 0.775 11.890 1.00 88.44 180 ARG A O 1
ATOM 1462 N N . ASP A 1 181 ? -1.216 -0.157 12.614 1.00 90.38 181 ASP A N 1
ATOM 1463 C CA . ASP A 1 181 ? -2.057 0.461 11.589 1.00 90.38 181 ASP A CA 1
ATOM 1464 C C . ASP A 1 181 ? -2.058 1.982 11.736 1.00 90.38 181 ASP A C 1
ATOM 1466 O O . ASP A 1 181 ? -1.899 2.693 10.747 1.00 90.38 181 ASP A O 1
ATOM 1470 N N . ALA A 1 182 ? -2.156 2.478 12.973 1.00 90.38 182 ALA A N 1
ATOM 1471 C CA . ALA A 1 182 ? -2.095 3.902 13.278 1.00 90.38 182 ALA A CA 1
ATOM 1472 C C . ALA A 1 182 ? -0.789 4.539 12.780 1.00 90.38 182 ALA A C 1
ATOM 1474 O O . ALA A 1 182 ? -0.817 5.566 12.104 1.00 90.38 182 ALA A O 1
ATOM 1475 N N . TYR A 1 183 ? 0.352 3.891 13.027 1.00 90.12 183 TYR A N 1
ATOM 1476 C CA . TYR A 1 183 ? 1.647 4.360 12.539 1.00 90.12 183 TYR A CA 1
ATOM 1477 C C . TYR A 1 183 ? 1.711 4.449 11.008 1.00 90.12 183 TYR A C 1
ATOM 1479 O O . TYR A 1 183 ? 2.153 5.457 10.451 1.00 90.12 183 TYR A O 1
ATOM 1487 N N . LEU A 1 184 ? 1.199 3.432 10.311 1.00 88.44 184 LEU A N 1
ATOM 1488 C CA . LEU A 1 184 ? 1.145 3.434 8.849 1.00 88.44 184 LEU A CA 1
ATOM 1489 C C . LEU A 1 184 ? 0.184 4.504 8.312 1.00 88.44 184 LEU A C 1
ATOM 1491 O O . LEU A 1 184 ? 0.524 5.196 7.354 1.00 88.44 184 LEU A O 1
ATOM 1495 N N . ILE A 1 185 ? -0.974 4.700 8.946 1.00 88.62 185 ILE A N 1
ATOM 1496 C CA . ILE A 1 185 ? -1.926 5.768 8.601 1.00 88.62 185 ILE A CA 1
ATOM 1497 C C . ILE A 1 185 ? -1.298 7.149 8.789 1.00 88.62 185 ILE A C 1
ATOM 1499 O O . ILE A 1 185 ? -1.423 7.986 7.900 1.00 88.62 185 ILE A O 1
ATOM 1503 N N . SER A 1 186 ? -0.569 7.384 9.883 1.00 88.19 186 SER A N 1
ATOM 1504 C CA . SER A 1 186 ? 0.148 8.646 10.115 1.00 88.19 186 SER A CA 1
ATOM 1505 C C . SER A 1 186 ? 1.171 8.934 9.005 1.00 88.19 186 SER A C 1
ATOM 1507 O O . SER A 1 186 ? 1.222 10.040 8.447 1.00 88.19 186 SER A O 1
ATOM 1509 N N . ALA A 1 187 ? 1.924 7.908 8.591 1.00 87.19 187 ALA A N 1
ATOM 1510 C CA . ALA A 1 187 ? 2.857 8.016 7.473 1.00 87.19 187 ALA A CA 1
ATOM 1511 C C . ALA A 1 187 ? 2.142 8.332 6.145 1.00 87.19 187 ALA A C 1
ATOM 1513 O O . ALA A 1 187 ? 2.638 9.148 5.368 1.00 87.19 187 ALA A O 1
ATOM 1514 N N . MET A 1 188 ? 0.971 7.736 5.892 1.00 85.25 188 MET A N 1
ATOM 1515 C CA . MET A 1 188 ? 0.156 8.003 4.698 1.00 85.25 188 MET A CA 1
ATOM 1516 C C . MET A 1 188 ? -0.524 9.384 4.731 1.00 85.25 188 MET A C 1
ATOM 1518 O O . MET A 1 188 ? -0.568 10.061 3.706 1.00 85.25 188 MET A O 1
ATOM 1522 N N . ASN A 1 189 ? -0.978 9.865 5.887 1.00 84.94 189 ASN A N 1
ATOM 1523 C CA . ASN A 1 189 ? -1.489 11.234 6.043 1.00 84.94 189 ASN A CA 1
ATOM 1524 C C . ASN A 1 189 ? -0.405 12.268 5.723 1.00 84.94 189 ASN A C 1
ATOM 1526 O O . ASN A 1 189 ? -0.631 13.201 4.954 1.00 84.94 189 ASN A O 1
ATOM 1530 N N . SER A 1 190 ? 0.822 12.034 6.197 1.00 83.94 190 SER A N 1
ATOM 1531 C CA . SER A 1 190 ? 1.992 12.863 5.868 1.00 83.94 190 SER A CA 1
ATOM 1532 C C . SER A 1 190 ? 2.343 12.861 4.371 1.00 83.94 190 SER A C 1
ATOM 1534 O O . SER A 1 190 ? 3.126 13.690 3.908 1.00 83.94 190 SER A O 1
ATOM 1536 N N . MET A 1 191 ? 1.789 11.922 3.596 1.00 80.69 191 MET A N 1
ATOM 1537 C CA . MET A 1 191 ? 1.936 11.864 2.145 1.00 80.69 191 MET A CA 1
ATOM 1538 C C . MET A 1 191 ? 0.898 12.693 1.376 1.00 80.69 191 MET A C 1
ATOM 1540 O O . MET A 1 191 ? 1.017 12.801 0.156 1.00 80.69 191 MET A O 1
ATOM 1544 N N . GLY A 1 192 ? -0.091 13.272 2.062 1.00 79.81 192 GLY A N 1
ATOM 1545 C CA . GLY A 1 192 ? -1.188 14.016 1.444 1.00 79.81 192 GLY A CA 1
ATOM 1546 C C . GLY A 1 192 ? -2.325 13.132 0.926 1.00 79.81 192 GLY A C 1
ATOM 1547 O O . GLY A 1 192 ? -3.147 13.605 0.144 1.00 79.81 192 GLY A O 1
ATOM 1548 N N . PHE A 1 193 ? -2.390 11.859 1.333 1.00 80.19 193 PHE A N 1
ATOM 1549 C CA . PHE A 1 193 ? -3.574 11.047 1.061 1.00 80.19 193 PHE A CA 1
ATOM 1550 C C . PHE A 1 193 ? -4.770 11.568 1.859 1.00 80.19 193 PHE A C 1
ATOM 1552 O O . PHE A 1 193 ? -4.635 11.951 3.017 1.00 80.19 193 PHE A O 1
ATOM 1559 N N . SER A 1 194 ? -5.954 11.548 1.247 1.00 83.12 194 SER A N 1
ATOM 1560 C CA . SER A 1 194 ? -7.214 11.915 1.902 1.00 83.12 194 SER A CA 1
ATOM 1561 C C . SER A 1 194 ? -7.692 10.796 2.831 1.00 83.12 194 SER A C 1
ATOM 1563 O O . SER A 1 194 ? -8.669 10.107 2.543 1.00 83.12 194 SER A O 1
ATOM 1565 N N . ILE A 1 195 ? -6.967 10.587 3.927 1.00 86.88 195 ILE A N 1
ATOM 1566 C CA . ILE A 1 195 ? -7.258 9.579 4.944 1.00 86.88 195 ILE A CA 1
ATOM 1567 C C . ILE A 1 195 ? -7.689 10.306 6.233 1.00 86.88 195 ILE A C 1
ATOM 1569 O O . ILE A 1 195 ? -7.218 11.409 6.511 1.00 86.88 195 ILE A O 1
ATOM 1573 N N . PRO A 1 196 ? -8.638 9.753 7.009 1.00 88.88 196 PRO A N 1
ATOM 1574 C CA . PRO A 1 196 ? -9.005 10.297 8.311 1.00 88.88 196 PRO A CA 1
ATOM 1575 C C . PRO A 1 196 ? -7.800 10.514 9.235 1.00 88.88 196 PRO A C 1
ATOM 1577 O O . PRO A 1 196 ? -6.902 9.672 9.324 1.00 88.88 196 PRO A O 1
ATOM 1580 N N . ASP A 1 197 ? -7.814 11.629 9.966 1.00 89.19 197 ASP A N 1
ATOM 1581 C CA . ASP A 1 197 ? -6.846 11.883 11.031 1.00 89.19 197 ASP A CA 1
ATOM 1582 C C . ASP A 1 197 ? -7.021 10.872 12.173 1.00 89.19 197 ASP A C 1
ATOM 1584 O O . ASP A 1 197 ? -8.137 10.445 12.480 1.00 89.19 197 ASP A O 1
ATOM 1588 N N . LEU A 1 198 ? -5.922 10.511 12.829 1.00 89.75 198 LEU A N 1
ATOM 1589 C CA . LEU A 1 198 ? -5.934 9.587 13.960 1.00 89.75 198 LEU A CA 1
ATOM 1590 C C . LEU A 1 198 ? -6.725 10.120 15.168 1.00 89.75 198 LEU A C 1
ATOM 1592 O O . LEU A 1 198 ? -7.243 9.325 15.945 1.00 89.75 198 LEU A O 1
ATOM 1596 N N . ASN A 1 199 ? -6.893 11.440 15.286 1.00 90.25 199 ASN A N 1
ATOM 1597 C CA . ASN A 1 199 ? -7.736 12.091 16.291 1.00 90.25 199 ASN A CA 1
ATOM 1598 C C . ASN A 1 199 ? -9.235 12.063 15.942 1.00 90.25 199 ASN A C 1
ATOM 1600 O O . ASN A 1 199 ? -10.052 12.652 16.655 1.00 90.25 199 ASN A O 1
ATOM 1604 N N . ASN A 1 200 ? -9.634 11.425 14.834 1.00 92.56 200 ASN A N 1
ATOM 1605 C CA . ASN A 1 200 ? -11.040 11.317 14.470 1.00 92.56 200 ASN A CA 1
ATOM 1606 C C . ASN A 1 200 ? -11.821 10.579 15.577 1.00 92.56 200 ASN A C 1
ATOM 1608 O O . ASN A 1 200 ? -11.454 9.462 15.940 1.00 92.56 200 ASN A O 1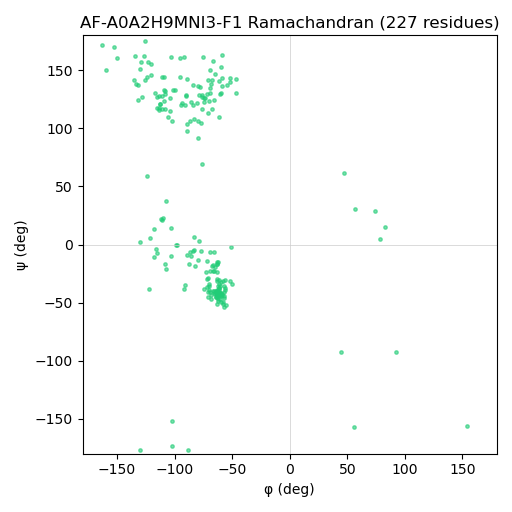
ATOM 1612 N N . PRO A 1 201 ? -12.959 11.116 16.059 1.00 93.44 201 PRO A N 1
ATOM 1613 C CA . PRO A 1 201 ? -13.718 10.520 17.163 1.00 93.44 201 PRO A CA 1
ATOM 1614 C C . PRO A 1 201 ? -14.339 9.151 16.833 1.00 93.44 201 PRO A C 1
ATOM 1616 O O . PRO A 1 201 ? -14.971 8.529 17.692 1.00 93.44 201 PRO A O 1
ATOM 1619 N N . ASN A 1 202 ? -14.251 8.693 15.582 1.00 94.62 202 ASN A N 1
ATOM 1620 C CA . ASN A 1 202 ? -14.684 7.367 15.153 1.00 94.62 202 ASN A CA 1
ATOM 1621 C C . ASN A 1 202 ? -13.545 6.343 15.065 1.00 94.62 202 ASN A C 1
ATOM 1623 O O . ASN A 1 202 ? -13.833 5.191 14.748 1.00 94.62 202 ASN A O 1
ATOM 1627 N N . ILE A 1 203 ? -12.303 6.730 15.371 1.00 94.50 203 ILE A N 1
ATOM 1628 C CA . ILE A 1 203 ? -11.130 5.851 15.388 1.00 94.50 203 ILE A CA 1
ATOM 1629 C C . ILE A 1 203 ? -10.684 5.621 16.832 1.00 94.50 203 ILE A C 1
ATOM 1631 O O . ILE A 1 203 ? -10.591 6.550 17.627 1.00 94.50 203 ILE A O 1
ATOM 1635 N N . TYR A 1 204 ? -10.437 4.360 17.170 1.00 94.50 204 TYR A N 1
ATOM 1636 C CA . TYR A 1 204 ? -9.944 3.916 18.469 1.00 94.50 204 TYR A CA 1
ATOM 1637 C C . TYR A 1 204 ? -8.742 2.995 18.271 1.00 94.50 204 TYR A C 1
ATOM 1639 O O . TYR A 1 204 ? -8.658 2.271 17.278 1.00 94.50 204 TYR A O 1
ATOM 1647 N N . PHE A 1 205 ? -7.834 2.974 19.243 1.00 92.38 205 PHE A N 1
ATOM 1648 C CA . PHE A 1 205 ? -6.655 2.115 19.203 1.00 92.38 205 PHE A CA 1
ATOM 1649 C C . PHE A 1 205 ? -6.848 0.858 20.039 1.00 92.38 205 PHE A C 1
ATOM 1651 O O . PHE A 1 205 ? -7.258 0.908 21.201 1.00 92.38 205 PHE A O 1
ATOM 1658 N N . TYR A 1 206 ? -6.504 -0.280 19.451 1.00 91.06 206 TYR A N 1
ATOM 1659 C CA . TYR A 1 206 ? -6.341 -1.524 20.173 1.00 91.06 206 TYR A CA 1
ATOM 1660 C C . TYR A 1 206 ? -4.942 -1.582 20.791 1.00 91.06 206 TYR A C 1
ATOM 1662 O O . TYR A 1 206 ? -3.943 -1.763 20.091 1.00 91.06 206 TYR A O 1
ATOM 1670 N N . PHE A 1 207 ? -4.894 -1.446 22.116 1.00 87.19 207 PHE A N 1
ATOM 1671 C CA . PHE A 1 207 ? -3.694 -1.658 22.917 1.00 87.19 207 PHE A CA 1
ATOM 1672 C C . PHE A 1 207 ? -3.604 -3.126 23.332 1.00 87.19 207 PHE A C 1
ATOM 1674 O O . PHE A 1 207 ? -4.313 -3.590 24.227 1.00 87.19 207 PHE A O 1
ATOM 1681 N N . GLU A 1 208 ? -2.722 -3.864 22.668 1.00 84.69 208 GLU A N 1
ATOM 1682 C CA . GLU A 1 208 ? -2.394 -5.234 23.047 1.00 84.69 208 GLU A CA 1
ATOM 1683 C C . GLU A 1 208 ? -1.567 -5.235 24.339 1.00 84.69 208 GLU A C 1
ATOM 1685 O O . GLU A 1 208 ? -0.549 -4.552 24.424 1.00 84.69 208 GLU A O 1
ATOM 1690 N N . ARG A 1 209 ? -1.960 -6.035 25.337 1.00 84.81 209 ARG A N 1
ATOM 1691 C CA . ARG A 1 209 ? -1.152 -6.216 26.552 1.00 84.81 209 ARG A CA 1
ATOM 1692 C C . ARG A 1 209 ? 0.157 -6.923 26.211 1.00 84.81 209 ARG A C 1
ATOM 1694 O O . ARG A 1 209 ? 0.141 -8.035 25.691 1.00 84.81 209 ARG A O 1
ATOM 1701 N N . ARG A 1 210 ? 1.287 -6.314 26.570 1.00 81.81 210 ARG A N 1
ATOM 1702 C CA . ARG A 1 210 ? 2.631 -6.845 26.300 1.00 81.81 210 ARG A CA 1
ATOM 1703 C C . ARG A 1 210 ? 3.412 -7.065 27.589 1.00 81.81 210 ARG A C 1
ATOM 1705 O O . ARG A 1 210 ? 3.149 -6.412 28.593 1.00 81.81 210 ARG A O 1
ATOM 1712 N N . ARG A 1 211 ? 4.384 -7.986 27.541 1.00 82.00 211 ARG A N 1
ATOM 1713 C CA . ARG A 1 211 ? 5.385 -8.276 28.591 1.00 82.00 211 ARG A CA 1
ATOM 1714 C C . ARG A 1 211 ? 4.804 -8.350 30.006 1.00 82.00 211 ARG A C 1
ATOM 1716 O O . ARG A 1 211 ? 4.378 -9.423 30.414 1.00 82.00 211 ARG A O 1
ATOM 1723 N N . SER A 1 212 ? 4.796 -7.231 30.737 1.00 83.12 212 SER A N 1
ATOM 1724 C CA . SER A 1 212 ? 4.304 -7.147 32.113 1.00 83.12 212 SER A CA 1
ATOM 1725 C C . SER A 1 212 ? 2.807 -7.461 32.249 1.00 83.12 212 SER A C 1
ATOM 1727 O O . SER A 1 212 ? 2.326 -7.705 33.353 1.00 83.12 212 SER A O 1
ATOM 1729 N N . GLY A 1 213 ? 2.057 -7.438 31.139 1.00 80.00 213 GLY A N 1
ATOM 1730 C CA . GLY A 1 213 ? 0.602 -7.587 31.133 1.00 80.00 213 GLY A CA 1
ATOM 1731 C C . GLY A 1 213 ? -0.136 -6.310 31.543 1.00 80.00 213 GLY A C 1
ATOM 1732 O O . GLY A 1 213 ? -1.365 -6.322 31.647 1.00 80.00 213 GLY A O 1
ATOM 1733 N N . THR A 1 214 ? 0.599 -5.216 31.758 1.00 82.06 214 THR A N 1
ATOM 1734 C CA . THR A 1 214 ? 0.068 -3.873 31.999 1.00 82.06 214 THR A CA 1
ATOM 1735 C C . THR A 1 214 ? 0.186 -3.012 30.731 1.00 82.06 214 THR A C 1
ATOM 1737 O O . THR A 1 214 ? 0.516 -3.513 29.656 1.00 82.06 214 THR A O 1
ATOM 1740 N N . TYR A 1 215 ? -0.137 -1.721 30.833 1.00 82.56 215 TYR A N 1
ATOM 1741 C CA . TYR A 1 215 ? 0.026 -0.740 29.753 1.00 82.56 215 TYR A CA 1
ATOM 1742 C C . TYR A 1 215 ? 1.196 0.214 30.043 1.00 82.56 215 TYR A C 1
ATOM 1744 O O . TYR A 1 215 ? 1.100 1.413 29.802 1.00 82.56 215 TYR A O 1
ATOM 1752 N N . SER A 1 216 ? 2.289 -0.292 30.624 1.00 83.12 216 SER A N 1
ATOM 1753 C CA . SER A 1 216 ? 3.463 0.535 30.911 1.00 83.12 216 SER A CA 1
ATOM 1754 C C . SER A 1 216 ? 4.185 0.909 29.617 1.00 83.12 216 SER A C 1
ATOM 1756 O O . SER A 1 216 ? 4.366 0.058 28.753 1.00 83.12 216 SER A O 1
ATOM 1758 N N . GLU A 1 217 ? 4.703 2.136 29.500 1.00 79.69 217 GLU A N 1
ATOM 1759 C CA . GLU A 1 217 ? 5.537 2.553 28.356 1.00 79.69 217 GLU A CA 1
ATOM 1760 C C . GLU A 1 217 ? 6.710 1.592 28.083 1.00 79.69 217 GLU A C 1
ATOM 1762 O O . GLU A 1 217 ? 7.099 1.368 26.939 1.00 79.69 217 GLU A O 1
ATOM 1767 N N . LYS A 1 218 ? 7.256 0.956 29.130 1.00 83.94 218 LYS A N 1
ATOM 1768 C CA . LYS A 1 218 ? 8.349 -0.028 29.013 1.00 83.94 218 LYS A CA 1
ATOM 1769 C C . LYS A 1 218 ? 7.946 -1.298 28.250 1.00 83.94 218 LYS A C 1
ATOM 1771 O O . LYS A 1 218 ? 8.822 -2.035 27.782 1.00 83.94 218 LYS A O 1
ATOM 1776 N N . ASP A 1 219 ? 6.645 -1.561 28.137 1.00 83.81 219 ASP A N 1
ATOM 1777 C CA . ASP A 1 219 ? 6.093 -2.687 27.385 1.00 83.81 219 ASP A CA 1
ATOM 1778 C C . ASP A 1 219 ? 6.048 -2.416 25.869 1.00 83.81 219 ASP A C 1
ATOM 1780 O O . ASP A 1 219 ? 5.933 -3.363 25.086 1.00 83.81 219 ASP A O 1
ATOM 1784 N N . TYR A 1 220 ? 6.242 -1.154 25.465 1.00 84.31 220 TYR A N 1
ATOM 1785 C CA . TYR A 1 220 ? 6.216 -0.658 24.084 1.00 84.31 220 TYR A CA 1
ATOM 1786 C C . TYR A 1 220 ? 7.534 0.069 23.732 1.00 84.31 220 TYR A C 1
ATOM 1788 O O . TYR A 1 220 ? 7.536 1.264 23.437 1.00 84.31 220 TYR A O 1
ATOM 1796 N N . PRO A 1 221 ? 8.700 -0.602 23.819 1.00 81.62 221 PRO A N 1
ATOM 1797 C CA . PRO A 1 221 ? 10.003 0.048 23.652 1.00 81.62 221 PRO A CA 1
ATOM 1798 C C . PRO A 1 221 ? 10.321 0.470 22.212 1.00 81.62 221 PRO A C 1
ATOM 1800 O O . PRO A 1 221 ? 11.308 1.179 21.998 1.00 81.62 221 PRO A O 1
ATOM 1803 N N . GLU A 1 222 ? 9.571 -0.018 21.223 1.00 84.75 222 GLU A N 1
ATOM 1804 C CA . GLU A 1 222 ? 9.820 0.268 19.819 1.00 84.75 222 GLU A CA 1
ATOM 1805 C C . GLU A 1 222 ? 9.726 1.772 19.554 1.00 84.75 222 GLU A C 1
ATOM 1807 O O . GLU A 1 222 ? 8.762 2.433 19.928 1.00 84.75 222 GLU A O 1
ATOM 1812 N N . LYS A 1 223 ? 10.744 2.325 18.885 1.00 83.06 223 LYS A N 1
ATOM 1813 C CA . LYS A 1 223 ? 10.853 3.775 18.687 1.00 83.06 223 LYS A CA 1
ATOM 1814 C C . LYS A 1 223 ? 9.627 4.358 17.979 1.00 83.06 223 LYS A C 1
ATOM 1816 O O . LYS A 1 223 ? 9.143 5.394 18.408 1.00 83.06 223 LYS A O 1
ATOM 1821 N N . TRP A 1 224 ? 9.114 3.658 16.969 1.00 82.44 224 TRP A N 1
ATOM 1822 C CA . TRP A 1 224 ? 7.954 4.086 16.187 1.00 82.44 224 TRP A CA 1
ATOM 1823 C C . TRP A 1 224 ? 6.646 4.121 16.995 1.00 82.44 224 TRP A C 1
ATOM 1825 O O . TRP A 1 224 ? 5.729 4.849 16.631 1.00 82.44 224 TRP A O 1
ATOM 1835 N N . LEU A 1 225 ? 6.540 3.373 18.103 1.00 83.88 225 LEU A N 1
ATOM 1836 C CA . LEU A 1 225 ? 5.355 3.417 18.969 1.00 83.88 225 LEU A CA 1
ATOM 1837 C C . LEU A 1 225 ? 5.271 4.725 19.757 1.00 83.88 225 LEU A C 1
ATOM 1839 O O . LEU A 1 225 ? 4.170 5.191 20.027 1.00 83.88 225 LEU A O 1
ATOM 1843 N N . LYS A 1 226 ? 6.414 5.345 20.072 1.00 79.25 226 LYS A N 1
ATOM 1844 C CA . LYS A 1 226 ? 6.468 6.639 20.773 1.00 79.25 226 LYS A CA 1
ATOM 1845 C C . LYS A 1 226 ? 5.929 7.801 19.945 1.00 79.25 226 LYS A C 1
ATOM 1847 O O . LYS A 1 226 ? 5.627 8.845 20.499 1.00 79.25 226 LYS A O 1
ATOM 1852 N N . ASP A 1 227 ? 5.844 7.624 18.629 1.00 75.00 227 ASP A N 1
ATOM 1853 C CA . ASP A 1 227 ? 5.285 8.629 17.727 1.00 75.00 227 ASP A CA 1
ATOM 1854 C C . ASP A 1 227 ? 3.743 8.533 17.649 1.00 75.00 227 ASP A C 1
ATOM 1856 O O . ASP A 1 227 ? 3.113 9.350 16.979 1.00 75.00 227 ASP A O 1
ATOM 1860 N N . ILE A 1 228 ? 3.134 7.524 18.293 1.00 79.44 228 ILE A N 1
ATOM 1861 C CA . ILE A 1 228 ? 1.691 7.221 18.239 1.00 79.44 228 ILE A CA 1
ATOM 1862 C C . ILE A 1 228 ? 1.029 7.215 19.622 1.00 79.44 228 ILE A C 1
ATOM 1864 O O . ILE A 1 228 ? -0.127 7.625 19.725 1.00 79.44 228 ILE A O 1
ATOM 1868 N N . ILE A 1 229 ? 1.723 6.707 20.645 1.00 73.19 229 ILE A N 1
ATOM 1869 C CA . ILE A 1 229 ? 1.277 6.680 22.050 1.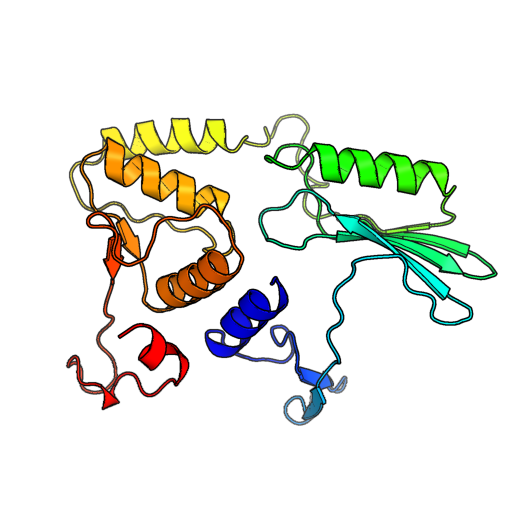00 73.19 229 ILE A CA 1
ATOM 1870 C C . ILE A 1 229 ? 1.608 8.018 22.708 1.00 73.19 229 ILE A C 1
ATOM 1872 O O . ILE A 1 229 ? 0.704 8.569 23.373 1.00 73.19 229 ILE A O 1
#

Radius of gyration: 21.23 Å; Cα contacts (8 Å, |Δi|>4): 306; chains: 1; bounding box: 53×39×62 Å

Nearest PDB structures (foldseek):
  3zq4-assembly1_D  TM=7.424E-01  e=1.902E-06  Bacillus subtilis subsp. subtilis str. 168
  3zq4-assembly1_C  TM=7.661E-01  e=8.436E-06  Bacillus subtilis subsp. subtilis str. 168
  3zq4-assembly1_A  TM=7.426E-01  e=5.559E-06  Bacillus subtilis subsp. subtilis str. 168
  3zq4-assembly1_E  TM=7.331E-01  e=7.055E-06  Bacillus subtilis subsp. subtilis str. 168
  6k6s-assembly1_B  TM=7.703E-01  e=6.395E-05  Staphylococcus epidermidis ATCC 12228